Protein 7XI5 (pdb70)

Structure (mmCIF, N/CA/C/O backbone):
data_7XI5
#
_entry.id   7XI5
#
_cell.length_a   109.920
_cell.length_b   109.920
_cell.length_c   60.740
_cell.angle_alpha   90.000
_cell.angle_beta   90.000
_cell.angle_gamma   90.000
#
_symmetry.space_group_name_H-M   'P 41 21 2'
#
loop_
_entity.id
_entity.type
_entity.pdbx_description
1 polymer 'Transcriptional regulator'
2 water water
#
loop_
_atom_site.group_PDB
_atom_site.id
_atom_site.type_symbol
_atom_site.label_atom_id
_atom_site.label_alt_id
_atom_site.label_comp_id
_atom_site.label_asym_id
_atom_site.label_entity_id
_atom_site.label_seq_id
_atom_site.pdbx_PDB_ins_code
_atom_site.Cartn_x
_atom_site.Cartn_y
_atom_site.Cartn_z
_atom_site.occupancy
_atom_site.B_iso_or_equiv
_atom_site.auth_seq_id
_atom_site.auth_comp_id
_atom_site.auth_asym_id
_atom_site.auth_atom_id
_atom_site.pdbx_PDB_model_num
ATOM 1 N N . SER A 1 3 ? 24.43813 45.29073 14.22971 1.000 58.66204 3 SER A N 1
ATOM 2 C CA . SER A 1 3 ? 23.37084 45.05597 15.20420 1.000 53.65282 3 SER A CA 1
ATOM 3 C C . SER A 1 3 ? 22.01115 45.48818 14.62337 1.000 52.25252 3 SER A C 1
A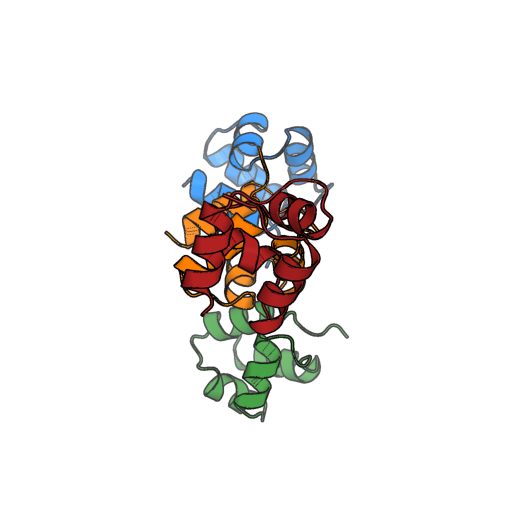TOM 4 O O . SER A 1 3 ? 21.88980 46.58142 14.05670 1.000 54.72033 3 SER A O 1
ATOM 7 N N . ALA A 1 4 ? 20.98167 44.65696 14.79589 1.000 52.49349 4 ALA A N 1
ATOM 8 C CA . ALA A 1 4 ? 19.69370 44.88689 14.14553 1.000 52.96339 4 ALA A CA 1
ATOM 9 C C . ALA A 1 4 ? 18.81649 45.80065 14.99473 1.000 47.83584 4 ALA A C 1
ATOM 10 O O . ALA A 1 4 ? 18.72197 45.62336 16.21406 1.000 44.28909 4 ALA A O 1
ATOM 12 N N . THR A 1 5 ? 18.19632 46.81008 14.34367 1.000 46.37977 5 THR A N 1
ATOM 13 C CA . THR A 1 5 ? 17.21266 47.56032 15.10644 1.000 42.15188 5 THR A CA 1
ATOM 14 C C . THR A 1 5 ? 15.91172 46.75928 15.16481 1.000 42.10125 5 THR A C 1
ATOM 15 O O . THR A 1 5 ? 15.56689 46.06788 14.20082 1.000 40.01497 5 THR A O 1
ATOM 19 N N . PRO A 1 6 ? 15.17725 46.82315 16.26751 1.000 34.61722 6 PRO A N 1
ATOM 20 C CA . PRO A 1 6 ? 13.91830 46.07603 16.35146 1.000 31.04474 6 PRO A CA 1
ATOM 21 C C . PRO A 1 6 ? 12.87360 46.63977 15.39989 1.000 30.73391 6 PRO A C 1
ATOM 22 O O . PRO A 1 6 ? 12.90247 47.81359 15.02994 1.000 32.88896 6 PRO A O 1
ATOM 26 N N . ASP A 1 7 ? 11.94423 45.78107 14.97925 1.000 32.32986 7 ASP A N 1
ATOM 27 C CA . ASP A 1 7 ? 10.83480 46.27933 14.18113 1.000 31.09188 7 ASP A CA 1
ATOM 28 C C . ASP A 1 7 ? 9.87613 47.06018 15.07460 1.000 26.92208 7 ASP A C 1
ATOM 29 O O . ASP A 1 7 ? 9.69658 46.71231 16.23403 1.000 29.43228 7 ASP A O 1
ATOM 34 N N . PRO A 1 8 ? 9.20890 48.09245 14.54917 1.000 27.01906 8 PRO A N 1
ATOM 35 C CA . PRO A 1 8 ? 8.20735 48.79317 15.38545 1.000 26.62477 8 PRO A CA 1
ATOM 36 C C . PRO A 1 8 ? 7.18228 47.87590 16.02677 1.000 28.94741 8 PRO A C 1
ATOM 37 O O . PRO A 1 8 ? 6.80315 48.08225 17.18513 1.000 28.02261 8 PRO A O 1
ATOM 41 N N . ALA A 1 9 ? 6.70750 46.85416 15.29097 1.000 30.30104 9 ALA A N 1
ATOM 42 C CA . ALA A 1 9 ? 5.73557 45.93514 15.87671 1.000 26.67662 9 ALA A CA 1
ATOM 43 C C . ALA A 1 9 ? 6.34393 45.11581 17.01168 1.000 26.32462 9 ALA A C 1
ATOM 44 O O . ALA A 1 9 ? 5.64801 44.78715 17.97368 1.000 29.59143 9 ALA A O 1
ATOM 46 N N . GLU A 1 10 ? 7.62940 44.75322 16.90512 1.000 27.97651 10 GLU A N 1
ATOM 47 C CA . GLU A 1 10 ? 8.30455 44.06962 18.01091 1.000 28.20239 10 GLU A CA 1
ATOM 48 C C . GLU A 1 10 ? 8.38646 44.96084 19.24264 1.000 28.45421 10 GLU A C 1
ATOM 49 O O . GLU A 1 10 ? 8.19030 44.49255 20.37232 1.000 27.91876 10 GLU A O 1
ATOM 55 N N . ILE A 1 11 ? 8.69653 46.24935 19.03910 1.000 29.29545 11 ILE A N 1
ATOM 56 C CA . ILE A 1 11 ? 8.77763 47.17702 20.16786 1.000 28.18451 11 ILE A CA 1
ATOM 57 C C . ILE A 1 11 ? 7.44197 47.25210 20.88013 1.000 27.73456 11 ILE A C 1
ATOM 58 O O . ILE A 1 11 ? 7.36237 47.11621 22.10953 1.000 29.70361 11 ILE A O 1
ATOM 63 N N . LEU A 1 12 ? 6.37050 47.47650 20.11176 1.000 26.36991 12 LEU A N 1
ATOM 64 C CA . LEU A 1 12 ? 5.04632 47.54915 20.70792 1.000 29.37085 12 LEU A CA 1
ATOM 65 C C . LEU A 1 12 ? 4.68632 46.24585 21.41349 1.000 29.71473 12 LEU A C 1
ATOM 66 O O . LEU A 1 12 ? 4.15416 46.27251 22.52489 1.000 28.34266 12 LEU A O 1
ATOM 71 N N . THR A 1 13 ? 4.97380 45.09327 20.78670 1.000 30.04417 13 THR A N 1
ATOM 72 C CA . THR A 1 13 ? 4.63358 43.81028 21.41002 1.000 29.79136 13 THR A CA 1
ATOM 73 C C . THR A 1 13 ? 5.36504 43.62251 22.74335 1.000 31.08997 13 THR A C 1
ATOM 74 O O . THR A 1 13 ? 4.77153 43.17693 23.73634 1.000 31.28325 13 THR A O 1
ATOM 78 N N . ALA A 1 14 ? 6.65266 43.96968 22.78763 1.000 30.14489 14 ALA A N 1
ATOM 79 C CA . ALA A 1 14 ? 7.42870 43.82568 24.01403 1.000 29.58094 14 ALA A CA 1
ATOM 80 C C . ALA A 1 14 ? 6.92508 44.76050 25.10986 1.000 30.33430 14 ALA A C 1
ATOM 81 O O . ALA A 1 14 ? 6.90236 44.38722 26.28994 1.000 31.42629 14 ALA A O 1
ATOM 83 N N . ARG A 1 15 ? 6.55339 45.99498 24.74547 1.000 28.81395 15 ARG A N 1
ATOM 84 C CA . ARG A 1 15 ? 5.99455 46.90919 25.74303 1.000 29.24453 15 ARG A CA 1
ATOM 85 C C . ARG A 1 15 ? 4.66552 46.39065 26.28729 1.000 31.64550 15 ARG A C 1
ATOM 86 O O . ARG A 1 15 ? 4.42833 46.41120 27.50208 1.000 33.00602 15 ARG A O 1
ATOM 94 N N . LYS A 1 16 ? 3.78367 45.92947 25.39604 1.000 34.19852 16 LYS A N 1
ATOM 95 C CA . LYS A 1 16 ? 2.47972 45.41649 25.81364 1.000 37.60306 16 LYS A CA 1
ATOM 96 C C . LYS A 1 16 ? 2.62856 44.16420 26.67267 1.000 36.94919 16 LYS A C 1
ATOM 97 O O . LYS A 1 16 ? 1.84154 43.94760 27.60229 1.000 39.40357 16 LYS A O 1
ATOM 103 N N . ALA A 1 17 ? 3.64223 43.34112 26.38869 1.000 38.76992 17 ALA A N 1
ATOM 104 C CA . ALA A 1 17 ? 3.84760 42.10436 27.13740 1.000 36.75568 17 ALA A CA 1
ATOM 105 C C . ALA A 1 17 ? 4.06952 42.34436 28.62618 1.000 44.18744 17 ALA A C 1
ATOM 106 O O . ALA A 1 17 ? 3.67978 41.50407 29.44660 1.000 42.68544 17 ALA A O 1
ATOM 108 N N . VAL A 1 18 ? 4.71663 43.45268 29.00714 1.000 37.54406 18 VAL A N 1
ATOM 109 C CA . VAL A 1 18 ? 4.94945 43.74652 30.41804 1.000 37.32578 18 VAL A CA 1
ATOM 110 C C . VAL A 1 18 ? 3.97534 44.79987 30.95324 1.000 37.84634 18 VAL A C 1
ATOM 111 O O . VAL A 1 18 ? 4.14739 45.27411 32.07662 1.000 43.70889 18 VAL A O 1
ATOM 115 N N . GLY A 1 19 ? 2.97330 45.17926 30.17096 1.000 36.06480 19 GLY A N 1
ATOM 116 C CA . GLY A 1 19 ? 1.94426 46.11170 30.61726 1.000 39.60021 19 GLY A CA 1
ATOM 117 C C . GLY A 1 19 ? 2.42728 47.51002 30.94239 1.000 40.32776 19 GLY A C 1
ATOM 118 O O . GLY A 1 19 ? 1.90597 48.14717 31.86510 1.000 39.86512 19 GLY A O 1
ATOM 119 N N . LEU A 1 20 ? 3.37413 48.02923 30.17045 1.000 35.83374 20 LEU A N 1
ATOM 120 C CA . LEU A 1 20 ? 3.94203 49.34405 30.43455 1.000 37.19358 20 LEU A CA 1
ATOM 121 C C . LEU A 1 20 ? 3.32203 50.38514 29.50911 1.000 34.04638 20 LEU A C 1
ATOM 122 O O . LEU A 1 20 ? 3.05070 50.11477 28.33557 1.000 32.92975 20 LEU A O 1
ATOM 127 N N . SER A 1 21 ? 3.12436 51.59059 30.03902 1.000 31.99857 21 SER A N 1
ATOM 128 C CA . SER A 1 21 ? 2.75034 52.69592 29.17751 1.000 33.26283 21 SER A CA 1
ATOM 129 C C . SER A 1 21 ? 3.95177 53.10764 28.33719 1.000 30.34723 21 SER A C 1
ATOM 130 O O . SER A 1 21 ? 5.09412 52.71917 28.61132 1.000 29.05577 21 SER A O 1
ATOM 133 N N . GLN A 1 22 ? 3.67164 53.88915 27.29494 1.000 29.32996 22 GLN A N 1
ATOM 134 C CA . GLN A 1 22 ? 4.74903 54.44114 26.47980 1.000 29.28322 22 GLN A CA 1
ATOM 135 C C . GLN A 1 22 ? 5.67022 55.32204 27.32581 1.000 31.17683 22 GLN A C 1
ATOM 136 O O . GLN A 1 22 ? 6.89977 55.30319 27.15568 1.000 27.19887 22 GLN A O 1
ATOM 142 N N . THR A 1 23 ? 5.09512 56.08934 28.26584 1.000 31.11533 23 THR A N 1
ATOM 143 C CA . THR A 1 23 ? 5.91675 56.93988 29.12728 1.000 28.35456 23 THR A CA 1
ATOM 144 C C . THR A 1 23 ? 6.81990 56.11624 30.03274 1.000 27.86061 23 THR A C 1
ATOM 145 O O . THR A 1 23 ? 8.00862 56.44191 30.19533 1.000 29.52071 23 THR A O 1
ATOM 149 N N . ALA A 1 24 ? 6.28655 55.03812 30.62122 1.000 26.60982 24 ALA A N 1
ATOM 150 C CA . ALA A 1 24 ? 7.09535 54.18502 31.48543 1.000 29.24647 24 ALA A CA 1
ATOM 151 C C . ALA A 1 24 ? 8.22816 53.51852 30.70229 1.000 28.25358 24 ALA A C 1
ATOM 152 O O . ALA A 1 24 ? 9.36298 53.42902 31.19338 1.000 30.95147 24 ALA A O 1
ATOM 154 N N . ALA A 1 25 ? 7.94103 53.06209 29.47577 1.000 29.12656 25 ALA A N 1
ATOM 155 C CA . ALA A 1 25 ? 8.98213 52.44152 28.65271 1.000 29.15229 25 ALA A CA 1
ATOM 156 C C . ALA A 1 25 ? 10.07875 53.44754 28.30148 1.000 28.84379 25 ALA A C 1
ATOM 157 O O . ALA A 1 25 ? 11.28921 53.15635 28.40840 1.000 27.99805 25 ALA A O 1
ATOM 159 N N . ALA A 1 26 ? 9.65949 54.65325 27.89365 1.000 25.33547 26 ALA A N 1
ATOM 160 C CA . ALA A 1 26 ? 10.61504 55.70617 27.56406 1.000 28.56568 26 ALA A CA 1
ATOM 161 C C . ALA A 1 26 ? 11.49830 56.01962 28.76039 1.000 29.40216 26 ALA A C 1
ATOM 162 O O . ALA A 1 26 ? 12.72516 56.12400 28.63170 1.000 26.94717 26 ALA A O 1
ATOM 164 N N . ALA A 1 27 ? 10.90147 56.11970 29.95353 1.000 27.59191 27 ALA A N 1
ATOM 165 C CA . ALA A 1 27 ? 11.70668 56.41250 31.13379 1.000 28.09961 27 ALA A CA 1
ATOM 166 C C . ALA A 1 27 ? 12.71607 55.30721 31.39996 1.000 30.00097 27 ALA A C 1
ATOM 167 O O . ALA A 1 27 ? 13.84344 55.57675 31.83845 1.000 27.94160 27 ALA A O 1
ATOM 169 N N . LEU A 1 28 ? 12.31443 54.05239 31.18177 1.000 26.95041 28 LEU A N 1
ATOM 170 C CA . LEU A 1 28 ? 13.23841 52.94261 31.40206 1.000 29.87775 28 LEU A CA 1
ATOM 171 C C . LEU A 1 28 ? 14.47738 53.04847 30.52090 1.000 30.60007 28 LEU A C 1
ATOM 172 O O . LEU A 1 28 ? 15.54376 52.53311 30.89825 1.000 31.17125 28 LEU A O 1
ATOM 177 N N . VAL A 1 29 ? 14.34967 53.62962 29.32052 1.000 28.80443 29 VAL A N 1
ATOM 178 C CA . VAL A 1 29 ? 15.55169 53.75502 28.48732 1.000 27.78371 29 VAL A CA 1
ATOM 179 C C . VAL A 1 29 ? 16.02667 55.20665 28.37997 1.000 31.12624 29 VAL A C 1
ATOM 180 O O . VAL A 1 29 ? 16.64777 55.59979 27.38818 1.000 27.87922 29 VAL A O 1
ATOM 184 N N . HIS A 1 30 ? 15.73257 56.02413 29.40079 1.000 27.15127 30 HIS A N 1
ATOM 185 C CA . HIS A 1 30 ? 16.26551 57.38996 29.48044 1.000 28.41768 30 HIS A CA 1
ATOM 186 C C . HIS A 1 30 ? 15.93210 58.20806 28.23397 1.000 29.45777 30 HIS A C 1
ATOM 187 O O . HIS A 1 30 ? 16.74514 59.00769 27.75589 1.000 31.03299 30 HIS A O 1
ATOM 194 N N . SER A 1 31 ? 14.71138 58.04369 27.71110 1.000 27.76423 31 SER A N 1
ATOM 195 C CA . SER A 1 31 ? 14.27633 58.72685 26.50390 1.000 25.17326 31 SER A CA 1
ATOM 196 C C . SER A 1 31 ? 12.96074 59.44882 26.77831 1.000 27.33548 31 SER A C 1
ATOM 197 O O . SER A 1 31 ? 12.32766 59.25346 27.81701 1.000 28.74109 31 SER A O 1
ATOM 200 N N . SER A 1 32 ? 12.56790 60.29947 25.84057 1.000 26.42306 32 SER A N 1
ATOM 201 C CA . SER A 1 32 ? 11.32026 61.05199 25.90559 1.000 29.53238 32 SER A CA 1
ATOM 202 C C . SER A 1 32 ? 10.13682 60.22067 25.40443 1.000 30.01360 32 SER A C 1
ATOM 203 O O . SER A 1 32 ? 10.28752 59.28112 24.61649 1.000 27.23646 32 SER A O 1
ATOM 206 N N . LEU A 1 33 ? 8.92986 60.61573 25.83133 1.000 29.17955 33 LEU A N 1
ATOM 207 C CA . LEU A 1 33 ? 7.72327 59.96969 25.31440 1.000 29.18420 33 LEU A CA 1
ATOM 208 C C . LEU A 1 33 ? 7.62349 60.11267 23.79918 1.000 29.09941 33 LEU A C 1
ATOM 209 O O . LEU A 1 33 ? 7.28151 59.14813 23.09718 1.000 29.08391 33 LEU A O 1
ATOM 214 N N . ARG A 1 34 ? 7.91477 61.30641 23.26558 1.000 27.86117 34 ARG A N 1
ATOM 215 C CA . ARG A 1 34 ? 7.83846 61.48213 21.82075 1.000 28.81693 34 ARG A CA 1
ATOM 216 C C . ARG A 1 34 ? 8.80501 60.54463 21.10021 1.000 30.05122 34 ARG A C 1
ATOM 217 O O . ARG A 1 34 ? 8.47737 60.00443 20.04096 1.000 28.44554 34 ARG A O 1
ATOM 219 N N . THR A 1 35 ? 9.99910 60.33501 21.65238 1.000 27.97858 35 THR A N 1
ATOM 220 C CA . THR A 1 35 ? 10.92226 59.39351 21.01808 1.000 29.32849 35 THR A CA 1
ATOM 221 C C . THR A 1 35 ? 10.35340 57.97450 20.99784 1.000 28.33480 35 THR A C 1
ATOM 222 O O . THR A 1 35 ? 10.42102 57.29098 19.96522 1.000 27.63852 35 THR A O 1
ATOM 226 N N . TRP A 1 36 ? 9.80028 57.50236 22.12290 1.000 26.20017 36 TRP A N 1
ATOM 227 C CA . TRP A 1 36 ? 9.21649 56.15560 22.10083 1.000 26.11174 36 TRP A CA 1
ATOM 228 C C . TRP A 1 36 ? 8.08320 56.07475 21.08234 1.000 29.64111 36 TRP A C 1
ATOM 229 O O . TRP A 1 36 ? 7.95916 55.07569 20.35229 1.00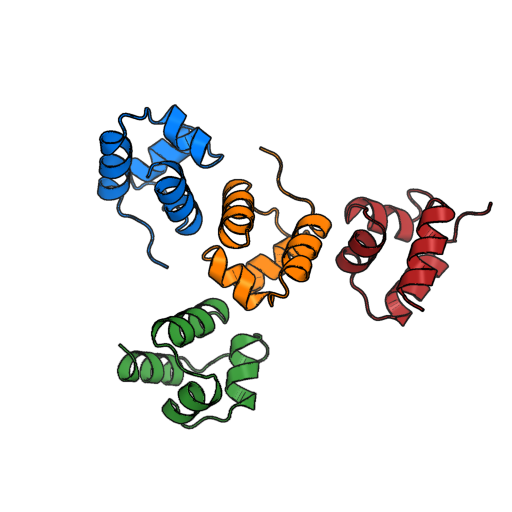0 29.68451 36 TRP A O 1
ATOM 240 N N . GLN A 1 37 ? 7.25113 57.12503 20.99690 1.000 28.73543 37 GLN A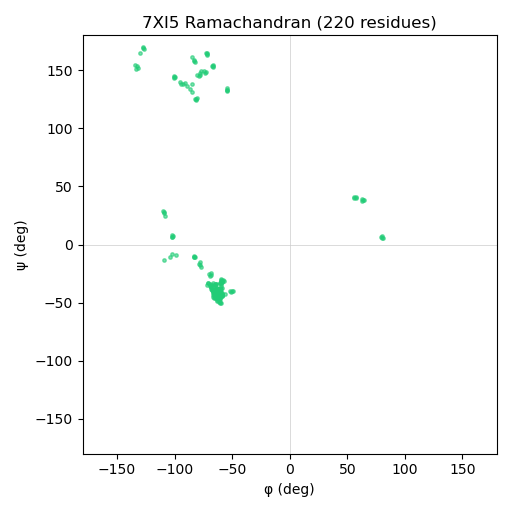 N 1
ATOM 241 C CA . GLN A 1 37 ? 6.18118 57.12467 20.00655 1.000 27.11346 37 GLN A CA 1
ATOM 242 C C . GLN A 1 37 ? 6.73117 57.08151 18.57954 1.000 31.31343 37 GLN A C 1
ATOM 243 O O . GLN A 1 37 ? 6.17721 56.39056 17.70737 1.000 30.99807 37 GLN A O 1
ATOM 249 N N . GLN A 1 38 ? 7.82716 57.80463 18.31305 1.000 27.89476 38 GLN A N 1
ATOM 250 C CA . GLN A 1 38 ? 8.42960 57.75060 16.98419 1.000 27.69883 38 GLN A CA 1
ATOM 251 C C . GLN A 1 38 ? 8.94984 56.35240 16.66740 1.000 30.60002 38 GLN A C 1
ATOM 252 O O . GLN A 1 38 ? 8.86045 55.89629 15.52022 1.000 30.48045 38 GLN A O 1
ATOM 258 N N . TRP A 1 39 ? 9.51404 55.67446 17.66829 1.000 26.80011 39 TRP A N 1
ATOM 259 C CA . TRP A 1 39 ? 9.98889 54.30477 17.46739 1.000 27.95140 39 TRP A CA 1
ATOM 260 C C . TRP A 1 39 ? 8.83165 53.37758 17.10483 1.000 29.79245 39 TRP A C 1
ATOM 261 O O . TRP A 1 39 ? 8.94735 52.55283 16.18721 1.000 28.76233 39 TRP A O 1
ATOM 272 N N . GLU A 1 40 ? 7.72083 53.47422 17.84083 1.000 28.97763 40 GLU A N 1
ATOM 273 C CA . GLU A 1 40 ? 6.58131 52.59751 17.53738 1.000 30.08054 40 GLU A CA 1
ATOM 274 C C . GLU A 1 40 ? 5.92162 52.95837 16.21249 1.000 34.13563 40 GLU A C 1
ATOM 275 O O . GLU A 1 40 ? 5.33729 52.08497 15.55040 1.000 32.76773 40 GLU A O 1
ATOM 281 N N . ALA A 1 41 ? 6.02263 54.21376 15.78559 1.000 30.20941 41 ALA A N 1
ATOM 282 C CA . ALA A 1 41 ? 5.48443 54.59035 14.48627 1.000 32.81689 41 ALA A CA 1
ATOM 283 C C . ALA A 1 41 ? 6.42549 54.25885 13.33667 1.000 32.84572 41 ALA A C 1
ATOM 284 O O . ALA A 1 41 ? 6.01729 54.33414 12.17159 1.000 34.33283 41 ALA A O 1
ATOM 286 N N . GLY A 1 42 ? 7.67334 53.89277 13.61677 1.000 30.01744 42 GLY A N 1
ATOM 287 C CA . GLY A 1 42 ? 8.61852 53.70076 12.54199 1.000 28.98926 42 GLY A CA 1
ATOM 288 C C . GLY A 1 42 ? 9.22946 54.97217 12.00351 1.000 34.09553 42 GLY A C 1
ATOM 289 O O . GLY A 1 42 ? 9.87894 54.92381 10.95800 1.000 37.91116 42 GLY A O 1
ATOM 290 N N . ASP A 1 43 ? 8.97595 56.11919 12.65008 1.000 35.23655 43 ASP A N 1
ATOM 291 C CA . ASP A 1 43 ? 9.53017 57.40212 12.21614 1.000 38.34941 43 ASP A CA 1
ATOM 292 C C . ASP A 1 43 ? 11.03039 57.49516 12.47053 1.000 39.10673 43 ASP A C 1
ATOM 293 O O . ASP A 1 43 ? 11.73868 58.18905 11.73464 1.000 39.39336 43 ASP A O 1
ATOM 298 N N . ARG A 1 44 ? 11.51255 56.86836 13.54397 1.000 36.00532 44 ARG A N 1
ATOM 299 C CA . ARG A 1 44 ? 12.92602 56.78525 13.87806 1.000 36.01501 44 ARG A CA 1
ATOM 300 C C . ARG A 1 44 ? 13.22951 55.33867 14.22066 1.000 33.34001 44 ARG A C 1
ATOM 301 O O . ARG A 1 44 ? 12.34844 54.60930 14.68187 1.000 31.89350 44 ARG A O 1
ATOM 309 N N . ARG A 1 45 ? 14.48631 54.93521 14.03327 1.000 33.18141 45 ARG A N 1
ATOM 310 C CA . ARG A 1 45 ? 14.91608 53.58918 14.39208 1.000 32.38854 45 ARG A CA 1
ATOM 311 C C . ARG A 1 45 ? 15.43497 53.58619 15.82727 1.000 30.33952 45 ARG A C 1
ATOM 312 O O . ARG A 1 45 ? 16.12712 54.51789 16.24737 1.000 33.16220 45 ARG A O 1
ATOM 320 N N . MET A 1 46 ? 15.08893 52.54678 16.58468 1.000 27.62552 46 MET A N 1
ATOM 321 C CA . MET A 1 46 ? 15.53013 52.43518 17.97113 1.000 28.09763 46 MET A CA 1
ATOM 322 C C . MET A 1 46 ? 16.95404 51.89145 18.01206 1.000 31.11920 46 MET A C 1
ATOM 323 O O . MET A 1 46 ? 17.20932 50.80160 17.49522 1.000 28.91913 46 MET A O 1
ATOM 328 N N . HIS A 1 47 ? 17.86417 52.60991 18.68086 1.000 28.74389 47 HIS A N 1
ATOM 329 C CA . HIS A 1 47 ? 19.24907 52.14814 18.80128 1.000 27.67455 47 HIS A CA 1
ATOM 330 C C . HIS A 1 47 ? 19.28089 50.73581 19.38443 1.000 26.26828 47 HIS A C 1
ATOM 331 O O . HIS A 1 47 ? 18.61287 50.46318 20.39369 1.000 25.44046 47 HIS A O 1
ATOM 338 N N . PRO A 1 48 ? 20.04928 49.80955 18.79612 1.000 25.74093 48 PRO A N 1
ATOM 339 C CA . PRO A 1 48 ? 20.05672 48.42441 19.29564 1.000 26.23499 48 PRO A CA 1
ATOM 340 C C . PRO A 1 48 ? 20.46736 48.30588 20.74821 1.000 25.20953 48 PRO A C 1
ATOM 341 O O . PRO A 1 48 ? 20.04648 47.37046 21.44067 1.000 27.36918 48 PRO A O 1
ATOM 345 N N . GLY A 1 49 ? 21.33293 49.20153 21.22462 1.000 27.80756 49 GLY A N 1
ATOM 346 C CA . GLY A 1 49 ? 21.70569 49.17787 22.63154 1.000 27.31815 49 GLY A CA 1
ATOM 347 C C . GLY A 1 49 ? 20.55591 49.57078 23.54257 1.000 25.24293 49 GLY A C 1
ATOM 348 O O . GLY A 1 49 ? 20.39377 49.01493 24.63704 1.000 28.53295 49 GLY A O 1
ATOM 349 N N . LEU A 1 50 ? 19.75440 50.55489 23.11601 1.000 24.95836 50 LEU A N 1
ATOM 350 C CA . LEU A 1 50 ? 18.58275 50.91387 23.91676 1.000 24.26522 50 LEU A CA 1
ATOM 351 C C . LEU A 1 50 ? 17.53935 49.79476 23.88439 1.000 23.54088 50 LEU A C 1
ATOM 352 O O . LEU A 1 50 ? 16.86773 49.52895 24.88662 1.000 25.01154 50 LEU A O 1
ATOM 357 N N . TRP A 1 51 ? 17.40645 49.10377 22.74386 1.000 25.06002 51 TRP A N 1
ATOM 358 C CA . TRP A 1 51 ? 16.54200 47.92250 22.68858 1.000 26.70673 51 TRP A CA 1
ATOM 359 C C . TRP A 1 51 ? 17.01094 46.84110 23.66354 1.000 27.07201 51 TRP A C 1
ATOM 360 O O . TRP A 1 51 ? 16.20767 46.28458 24.43258 1.000 28.59184 51 TRP A O 1
ATOM 371 N N . GLU A 1 52 ? 18.32023 46.55012 23.67392 1.000 28.66793 52 GLU A N 1
ATOM 372 C CA . GLU A 1 52 ? 18.83842 45.57531 24.62954 1.000 28.61557 52 GLU A CA 1
ATOM 373 C C . GLU A 1 52 ? 18.59590 46.01629 26.07368 1.000 29.18938 52 GLU A C 1
ATOM 374 O O . GLU A 1 52 ? 18.23481 45.19640 26.93111 1.000 30.25446 52 GLU A O 1
ATOM 3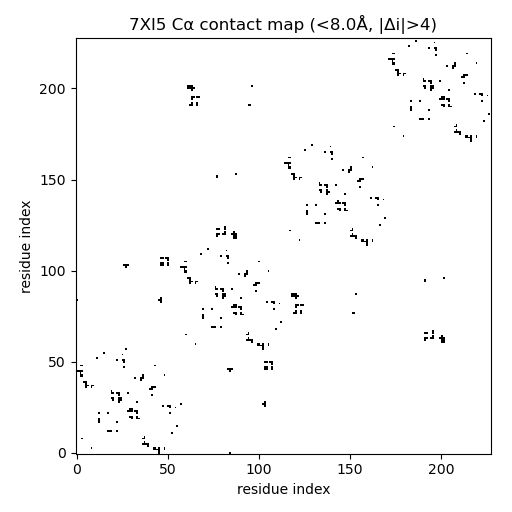80 N N . LEU A 1 53 ? 18.80235 47.30539 26.37019 1.000 29.48613 53 LEU A N 1
ATOM 381 C CA . LEU A 1 53 ? 18.54179 47.79346 27.72778 1.000 28.91829 53 LEU A CA 1
ATOM 382 C C . LEU A 1 53 ? 17.08768 47.56536 28.12535 1.000 29.51173 53 LEU A C 1
ATOM 383 O O . LEU A 1 53 ? 16.79525 47.10606 29.24399 1.000 30.38636 53 LEU A O 1
ATOM 388 N N . PHE A 1 54 ? 16.16428 47.86623 27.21069 1.000 29.63881 54 PHE A N 1
ATOM 389 C CA . PHE A 1 54 ? 14.75052 47.70257 27.51170 1.000 29.15709 54 PHE A CA 1
ATOM 390 C C . PHE A 1 54 ? 14.43821 46.24579 27.82900 1.000 31.44401 54 PHE A C 1
ATOM 391 O O . PHE A 1 54 ? 13.77126 45.93619 28.83058 1.000 33.55463 54 PHE A O 1
ATOM 399 N N . LEU A 1 55 ? 14.95795 45.33384 27.00448 1.000 32.63889 55 LEU A N 1
ATOM 400 C CA . LEU A 1 55 ? 14.70123 43.91120 27.23377 1.000 35.65179 55 LEU A CA 1
ATOM 401 C C . LEU A 1 55 ? 15.30947 43.44682 28.55275 1.000 37.82439 55 LEU A C 1
ATOM 402 O O . LEU A 1 55 ? 14.68974 42.67453 29.29446 1.000 38.78852 55 LEU A O 1
ATOM 407 N N . LEU A 1 56 ? 16.51274 43.92509 28.87438 1.000 34.15692 56 LEU A N 1
ATOM 408 C CA . LEU A 1 56 ? 17.15814 43.53902 30.12839 1.000 35.82060 56 LEU A CA 1
ATOM 409 C C . LEU A 1 56 ? 16.36170 44.02220 31.33636 1.000 39.22539 56 LEU A C 1
ATOM 410 O O . LEU A 1 56 ? 16.20882 43.29538 32.32980 1.000 39.93635 56 LEU A O 1
ATOM 415 N N . LYS A 1 57 ? 15.86101 45.25632 31.27892 1.000 37.34936 57 LYS A N 1
ATOM 416 C CA . LYS A 1 57 ? 15.13967 45.83356 32.40679 1.000 38.61257 57 LYS A CA 1
ATOM 417 C C . LYS A 1 57 ? 13.70731 45.33070 32.52857 1.000 42.86032 57 LYS A C 1
ATOM 418 O O . LYS A 1 57 ? 13.11399 45.47893 33.60277 1.000 46.47006 57 LYS A O 1
ATOM 424 N N . THR A 1 58 ? 13.13065 44.73916 31.47649 1.000 40.90199 58 THR A N 1
ATOM 425 C CA . THR A 1 58 ? 11.75689 44.26039 31.57603 1.000 43.74649 58 THR A CA 1
ATOM 426 C C . THR A 1 58 ? 11.64129 42.75302 31.76088 1.000 49.41002 58 THR A C 1
ATOM 427 O O . THR A 1 58 ? 10.52365 42.25547 31.92857 1.000 50.11754 58 THR A O 1
ATOM 431 N N . GLN A 1 59 ? 12.73132 42.00648 31.65639 1.000 49.99175 59 GLN A N 1
ATOM 432 C CA . GLN A 1 59 ? 12.63796 40.55869 31.85465 1.000 57.14581 59 GLN A CA 1
ATOM 433 C C . GLN A 1 59 ? 13.41734 40.10558 33.08756 1.000 53.47301 59 GLN A C 1
ATOM 434 O O . GLN A 1 59 ? 13.13826 40.55805 34.20333 1.000 58.61078 59 GLN A O 1
ATOM 440 N N . SER B 1 3 ? 18.20111 62.74771 32.33390 1.000 51.54040 3 SER B N 1
ATOM 441 C CA . SER B 1 3 ? 19.31899 61.93729 32.80177 1.000 51.68367 3 SER B CA 1
ATOM 442 C C . SER B 1 3 ? 20.63887 62.54878 32.32109 1.000 50.73588 3 SER B C 1
ATOM 443 O O . SER B 1 3 ? 20.73920 63.04141 31.18605 1.000 52.47743 3 SER B O 1
ATOM 446 N N . ALA B 1 4 ? 21.64184 62.54461 33.19369 1.000 48.34747 4 ALA B N 1
ATOM 447 C CA . ALA B 1 4 ? 22.91552 63.19450 32.90720 1.000 51.20408 4 ALA B CA 1
ATOM 448 C C . ALA B 1 4 ? 23.82280 62.24886 32.12288 1.000 44.23499 4 ALA B C 1
ATOM 449 O O . ALA B 1 4 ? 23.85807 61.03823 32.37632 1.000 40.63050 4 ALA B O 1
ATOM 451 N N . THR B 1 5 ? 24.49945 62.79503 31.12305 1.000 44.82886 5 THR B N 1
ATOM 452 C CA . THR B 1 5 ? 25.46847 61.96459 30.42708 1.000 42.28908 5 THR B CA 1
ATOM 453 C C . THR B 1 5 ? 26.74747 61.83858 31.26250 1.000 44.00436 5 THR B C 1
ATOM 454 O O . THR B 1 5 ? 27.11351 62.77649 31.98531 1.000 42.45401 5 THR B O 1
ATOM 458 N N . PRO B 1 6 ? 27.42264 60.68771 31.21586 1.000 37.50895 6 PRO B N 1
ATOM 459 C CA . PRO B 1 6 ? 28.64135 60.52126 32.02004 1.000 35.97622 6 PRO B CA 1
ATOM 460 C C . PRO B 1 6 ? 29.74469 61.44862 31.53139 1.000 35.90485 6 PRO B C 1
ATOM 461 O O . PRO B 1 6 ? 29.77760 61.85246 30.36540 1.000 33.97112 6 PRO B O 1
ATOM 465 N N . ASP B 1 7 ? 30.66152 61.80078 32.44327 1.000 32.85888 7 ASP B N 1
ATOM 466 C CA . ASP B 1 7 ? 31.80902 62.58353 32.01651 1.000 35.81385 7 ASP B CA 1
ATOM 467 C C . ASP B 1 7 ? 32.76198 61.70698 31.21064 1.000 28.91749 7 ASP B C 1
ATOM 468 O O . ASP B 1 7 ? 32.87763 60.51082 31.48254 1.000 30.54060 7 ASP B O 1
ATOM 473 N N . PRO B 1 8 ? 33.47332 62.28812 30.22621 1.000 31.52529 8 PRO B N 1
ATOM 474 C CA . PRO B 1 8 ? 34.48336 61.50349 29.50185 1.000 31.01436 8 PRO B CA 1
ATOM 475 C C . PRO B 1 8 ? 35.42268 60.75994 30.42655 1.000 32.26141 8 PRO B C 1
ATOM 476 O O . PRO B 1 8 ? 35.73407 59.58465 30.18610 1.000 31.90799 8 PRO B O 1
ATOM 480 N N . ALA B 1 9 ? 35.84139 61.40551 31.52897 1.000 31.31170 9 ALA B N 1
ATOM 481 C CA . ALA B 1 9 ? 36.74585 60.74411 32.46093 1.000 29.83342 9 ALA B CA 1
ATOM 482 C C . ALA B 1 9 ? 36.08310 59.56374 33.16301 1.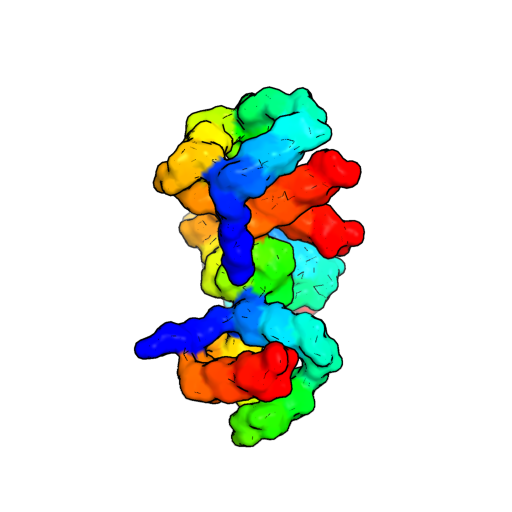000 31.65277 9 ALA B C 1
ATOM 483 O O . ALA B 1 9 ? 36.75832 58.57512 33.46464 1.000 34.68579 9 ALA B O 1
ATOM 485 N N . GLU B 1 10 ? 34.77188 59.63624 33.43750 1.000 31.15359 10 GLU B N 1
ATOM 486 C CA . GLU B 1 10 ? 34.07776 58.47790 34.00790 1.000 30.93667 10 GLU B CA 1
ATOM 487 C C . GLU B 1 10 ? 34.02576 57.31230 33.03028 1.000 31.36633 10 GLU B C 1
ATOM 488 O O . GLU B 1 10 ? 34.17767 56.14570 33.42438 1.000 31.15753 10 GLU B O 1
ATOM 494 N N . ILE B 1 11 ? 33.74480 57.61036 31.75894 1.000 31.00961 11 ILE B N 1
ATOM 495 C CA . ILE B 1 11 ? 33.67589 56.56603 30.74199 1.000 27.90134 11 ILE B CA 1
ATOM 496 C C . ILE B 1 11 ? 35.01104 55.84093 30.65529 1.000 28.93157 11 ILE B C 1
ATOM 497 O O . ILE B 1 11 ? 35.08299 54.60283 30.71629 1.000 31.60166 11 ILE B O 1
ATOM 502 N N . LEU B 1 12 ? 36.09641 56.61557 30.53016 1.000 31.17649 12 LEU B N 1
ATOM 503 C CA . LEU B 1 12 ? 37.42698 56.02149 30.48140 1.000 32.59579 12 LEU B CA 1
ATOM 504 C C . LEU B 1 12 ? 37.72687 55.21578 31.74173 1.000 34.14110 12 LEU B C 1
ATOM 505 O O . LEU B 1 12 ? 38.22921 54.08688 31.65366 1.000 32.42319 12 LEU B O 1
ATOM 510 N N . THR B 1 13 ? 37.39695 55.75767 32.92503 1.000 33.74709 13 THR B N 1
ATOM 511 C CA . THR B 1 13 ? 37.70561 55.03724 34.15662 1.000 35.95783 13 THR B CA 1
ATOM 512 C C . THR B 1 13 ? 36.97816 53.70288 34.21126 1.000 37.72364 13 THR B C 1
ATOM 513 O O . THR B 1 13 ? 37.57607 52.67881 34.57643 1.000 33.67721 13 THR B O 1
ATOM 517 N N . ALA B 1 14 ? 35.68790 53.68999 33.83360 1.000 35.81287 14 ALA B N 1
ATOM 518 C CA . ALA B 1 14 ? 34.90602 52.45342 33.87844 1.000 34.39324 14 ALA B CA 1
ATOM 519 C C . ALA B 1 14 ? 35.42380 51.43115 32.88164 1.000 34.53013 14 ALA B C 1
ATOM 520 O O . ALA B 1 14 ? 35.41081 50.22610 33.16408 1.000 35.49343 14 ALA B O 1
ATOM 522 N N . ARG B 1 15 ? 35.83504 51.88204 31.69135 1.000 33.20127 15 ARG B N 1
ATOM 523 C CA . ARG B 1 15 ? 36.40023 50.94800 30.72142 1.000 34.62520 15 ARG B CA 1
ATOM 524 C C . ARG B 1 15 ? 37.71428 50.34745 31.23032 1.000 37.06515 15 ARG B C 1
ATOM 525 O O . ARG B 1 15 ? 37.92432 49.13205 31.14061 1.000 36.74953 15 ARG B O 1
ATOM 533 N N . LYS B 1 16 ? 38.61469 51.18336 31.76910 1.000 37.62892 16 LYS B N 1
ATOM 534 C CA . LYS B 1 16 ? 39.88755 50.64849 32.26609 1.000 38.41824 16 LYS B CA 1
ATOM 535 C C . LYS B 1 16 ? 39.66878 49.71061 33.44964 1.000 39.13340 16 LYS B C 1
ATOM 536 O O . LYS B 1 16 ? 40.37798 48.71102 33.59397 1.000 42.49428 16 LYS B O 1
ATOM 542 N N . ALA B 1 17 ? 38.67367 50.00019 34.29209 1.000 36.66482 17 ALA B N 1
ATOM 543 C CA . ALA B 1 17 ? 38.40623 49.16817 35.46303 1.000 37.59067 17 ALA B CA 1
ATOM 544 C C . ALA B 1 17 ? 38.10986 47.72011 35.09507 1.000 43.76101 17 ALA B C 1
ATOM 545 O O . ALA B 1 17 ? 38.38275 46.81767 35.89290 1.000 45.20066 17 ALA B O 1
ATOM 547 N N . VAL B 1 18 ? 37.49785 47.46838 33.93546 1.000 40.81244 18 VAL B N 1
ATOM 548 C CA . VAL B 1 18 ? 37.20987 46.10078 33.51735 1.000 41.09439 18 VAL B CA 1
ATOM 549 C C . VAL B 1 18 ? 38.20019 45.59581 32.47051 1.000 41.45235 18 VAL B C 1
ATOM 550 O O . VAL B 1 18 ? 38.04313 44.48411 31.96493 1.000 46.47516 18 VAL B O 1
ATOM 554 N N . GLY B 1 19 ? 39.23541 46.37029 32.16763 1.000 39.76055 19 GLY B N 1
ATOM 555 C CA . GLY B 1 19 ? 40.27545 45.95273 31.23778 1.000 41.96149 19 GLY B CA 1
ATOM 556 C C . GLY B 1 19 ? 39.81553 45.73826 29.81198 1.000 44.40002 19 GLY B C 1
ATOM 557 O O . GLY B 1 19 ? 40.31755 44.84022 29.12713 1.000 46.77041 19 GLY B O 1
ATOM 558 N N . LEU B 1 20 ? 38.91038 46.57150 29.32599 1.000 40.25185 20 LEU B N 1
ATOM 559 C CA . LEU B 1 20 ? 38.36788 46.39491 27.98780 1.000 38.95995 20 LEU B CA 1
ATOM 560 C C . LEU B 1 20 ? 39.05981 47.35283 27.03329 1.000 35.70389 20 LEU B C 1
ATOM 561 O O . LEU B 1 20 ? 39.41764 48.47295 27.41217 1.000 38.19205 20 LEU B O 1
ATOM 566 N N . SER B 1 21 ? 39.27249 46.90121 25.79574 1.000 34.32117 21 SER B N 1
ATOM 567 C CA . SER B 1 21 ? 39.69043 47.82140 24.76071 1.000 32.53777 21 SER B CA 1
ATOM 568 C C . SER B 1 21 ? 38.51580 48.70450 24.36082 1.000 34.24065 21 SER B C 1
ATOM 569 O O . SER B 1 21 ? 37.35574 48.39280 24.64053 1.000 31.81686 21 SER B O 1
ATOM 572 N N . GLN B 1 22 ? 38.82720 49.79945 23.66314 1.000 32.89871 22 GLN B N 1
ATOM 573 C CA . GLN B 1 22 ? 37.77288 50.66972 23.14457 1.000 33.92363 22 GLN B CA 1
ATOM 574 C C . GLN B 1 22 ? 36.85933 49.91904 22.17872 1.000 34.71106 22 GLN B C 1
ATOM 575 O O . GLN B 1 22 ? 35.64585 50.16719 22.14509 1.000 31.39065 22 GLN B O 1
ATOM 581 N N . THR B 1 23 ? 37.42965 49.02005 21.36239 1.000 33.42099 23 THR B N 1
ATOM 582 C CA . THR B 1 23 ? 36.61590 48.25514 20.41528 1.000 32.87031 23 THR B CA 1
ATOM 583 C C . THR B 1 23 ? 35.68190 47.30154 21.15157 1.000 33.41014 23 THR B C 1
ATOM 584 O O . THR B 1 23 ? 34.50857 47.15848 20.77975 1.000 32.74807 23 THR B O 1
ATOM 588 N N . ALA B 1 24 ? 36.18233 46.63255 22.19874 1.000 31.29613 24 ALA B N 1
ATOM 589 C CA . ALA B 1 24 ? 35.32137 45.73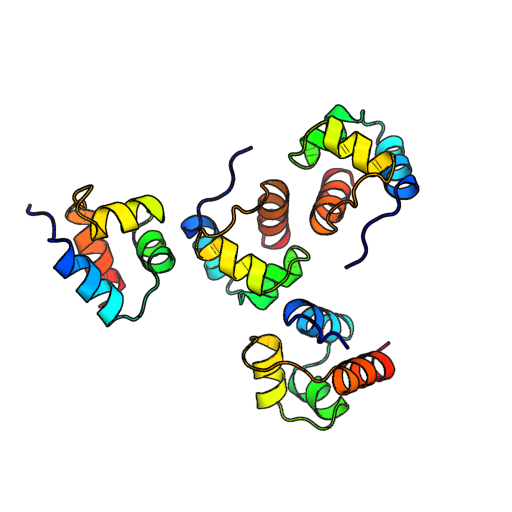964 22.97142 1.000 33.42949 24 ALA B CA 1
ATOM 590 C C . ALA B 1 24 ? 34.19971 46.51357 23.66817 1.000 31.85069 24 ALA B C 1
ATOM 591 O O . ALA B 1 24 ? 33.04961 46.05323 23.70685 1.000 32.46119 24 ALA B O 1
ATOM 593 N N . ALA B 1 25 ? 34.51441 47.69339 24.21525 1.000 33.17801 25 ALA B N 1
ATOM 594 C CA . ALA B 1 25 ? 33.48755 48.49386 24.88924 1.000 31.74484 25 ALA B CA 1
ATOM 595 C C . ALA B 1 25 ? 32.41538 48.93552 23.89767 1.000 28.11725 25 ALA B C 1
ATOM 596 O O . ALA B 1 25 ? 31.20258 48.78845 24.15193 1.000 30.57506 25 ALA B O 1
ATOM 598 N N . ALA B 1 26 ? 32.85716 49.43263 22.72735 1.000 28.61597 26 ALA B N 1
ATOM 599 C CA . ALA B 1 26 ? 31.91438 49.85819 21.69898 1.000 29.55311 26 ALA B CA 1
ATOM 600 C C . ALA B 1 26 ? 31.00739 48.70858 21.28089 1.000 32.77572 26 ALA B C 1
ATOM 601 O O . ALA B 1 26 ? 29.78156 48.87927 21.17099 1.000 30.24873 26 ALA B O 1
ATOM 603 N N . ALA B 1 27 ? 31.58644 47.51840 21.08922 1.000 28.94215 27 ALA B N 1
ATOM 604 C CA . ALA B 1 27 ? 30.79298 46.36117 20.69762 1.000 32.02611 27 ALA B CA 1
ATOM 605 C C . ALA B 1 27 ? 29.75993 46.03856 21.76295 1.000 32.23532 27 ALA B C 1
ATOM 606 O O . ALA B 1 27 ? 28.61653 45.68310 21.44404 1.000 29.70483 27 ALA B O 1
ATOM 608 N N . LEU B 1 28 ? 30.14241 46.19372 23.03791 1.000 30.19280 28 LEU B N 1
ATOM 609 C CA . LEU B 1 28 ? 29.22237 45.92486 24.13940 1.000 29.36658 28 LEU B CA 1
ATOM 610 C C . LEU B 1 28 ? 27.98849 46.82157 24.09665 1.000 28.36527 28 LEU B C 1
ATOM 611 O O . LEU B 1 28 ? 26.91108 46.40969 24.55302 1.000 32.03962 28 LEU B O 1
ATOM 616 N N . VAL B 1 29 ? 28.12199 48.05769 23.62510 1.000 28.85092 29 VAL B N 1
ATOM 617 C CA . VAL B 1 29 ? 26.91665 48.89933 23.57617 1.000 27.61337 29 VAL B CA 1
ATOM 618 C C . VAL B 1 29 ? 26.43997 49.13200 22.14191 1.000 29.24741 29 VAL B C 1
ATOM 619 O O . VAL B 1 29 ? 25.82153 50.16017 21.83937 1.000 27.90616 29 VAL B O 1
ATOM 623 N N . HIS B 1 30 ? 26.73980 48.18888 21.24695 1.000 29.62146 30 HIS B N 1
ATOM 624 C CA . HIS B 1 30 ? 26.24685 48.22603 19.86698 1.000 29.66041 30 HIS B CA 1
ATOM 625 C C . HIS B 1 30 ? 26.61505 49.52611 19.14791 1.000 29.67270 30 HIS B C 1
ATOM 626 O O . HIS B 1 30 ? 25.82100 50.08688 18.38722 1.000 29.59893 30 HIS B O 1
ATOM 633 N N . SER B 1 31 ? 27.84006 50.00925 19.35370 1.000 25.94818 31 SER B N 1
ATOM 634 C CA . SER B 1 31 ? 28.29259 51.26034 18.76083 1.000 25.45198 31 SER B CA 1
ATOM 635 C C . SER B 1 31 ? 29.60382 51.01538 18.02406 1.000 26.00062 31 SER B C 1
ATOM 636 O O . SER B 1 31 ? 30.19228 49.93563 18.10642 1.000 29.40735 31 SER B O 1
ATOM 639 N N . SER B 1 32 ? 30.01853 52.01986 17.26802 1.000 28.54835 32 SER B N 1
ATOM 640 C CA . SER B 1 32 ? 31.26199 51.95892 16.51803 1.000 32.06489 32 SER B CA 1
ATOM 641 C C . SER B 1 32 ? 32.45518 52.33131 17.40054 1.000 33.90632 32 SER B C 1
ATOM 642 O O . SER B 1 32 ? 32.32721 53.03218 18.41312 1.000 29.17727 32 SER B O 1
ATOM 645 N N . LEU B 1 33 ? 33.64179 51.88889 16.97493 1.000 31.83594 33 LEU B N 1
ATOM 646 C CA . LEU B 1 33 ? 34.86020 52.29311 17.67096 1.000 32.34018 33 LEU B CA 1
ATOM 647 C C . LEU B 1 33 ? 35.01395 53.81343 17.68118 1.000 32.38099 33 LEU B C 1
ATOM 648 O O . LEU B 1 33 ? 35.34391 54.40978 18.72085 1.000 31.49762 33 LEU B O 1
ATOM 653 N N . ARG B 1 34 ? 34.75991 54.46643 16.54475 1.000 31.71046 34 ARG B N 1
ATOM 654 C CA . ARG B 1 34 ? 34.91798 55.91577 16.47922 1.000 32.85571 34 ARG B CA 1
ATOM 655 C C . ARG B 1 34 ? 33.97307 56.62350 17.45160 1.000 32.62672 34 ARG B C 1
ATOM 656 O O . ARG B 1 34 ? 34.35012 57.61965 18.09350 1.000 28.90350 34 ARG B O 1
ATOM 664 N N . THR B 1 35 ? 32.74485 56.12866 17.58535 1.000 29.15649 35 THR B N 1
ATOM 665 C CA . THR B 1 35 ? 31.82558 56.74558 18.54100 1.000 28.66955 35 THR B CA 1
ATOM 666 C C . THR B 1 35 ? 32.36358 56.64138 19.96569 1.000 28.74193 35 THR B C 1
ATOM 667 O O . THR B 1 35 ? 32.32481 57.62268 20.71815 1.000 29.87495 35 THR B O 1
ATOM 671 N N . TRP B 1 36 ? 32.86531 55.46345 20.35525 1.000 26.43651 36 TRP B N 1
ATOM 672 C CA . TRP B 1 36 ? 33.43561 55.33537 21.70080 1.000 29.38262 36 TRP B CA 1
ATOM 673 C C . TRP B 1 36 ? 34.60545 56.29990 21.88327 1.000 35.02998 36 TRP B C 1
ATOM 674 O O . TRP B 1 36 ? 34.74909 56.93510 22.94704 1.000 31.91529 36 TRP B O 1
ATOM 685 N N . GLN B 1 37 ? 35.44549 56.44007 20.84548 1.000 31.66987 37 GLN B N 1
ATOM 686 C CA . GLN B 1 37 ? 36.56952 57.37532 20.92882 1.000 33.50379 37 GLN B CA 1
ATOM 687 C C . GLN B 1 37 ? 36.09146 58.81557 21.08903 1.000 33.55174 37 GLN B C 1
ATOM 688 O O . GLN B 1 37 ? 36.66358 59.58947 21.87591 1.000 32.01838 37 GLN B O 1
ATOM 694 N N . GLN B 1 38 ? 35.02461 59.18737 20.37759 1.000 30.35884 38 GLN B N 1
ATOM 695 C CA . GLN B 1 38 ? 34.44973 60.52496 20.51959 1.000 34.57656 38 GLN B CA 1
ATOM 696 C C . GLN B 1 38 ? 33.89274 60.75652 21.92312 1.000 33.16611 38 GLN B C 1
ATOM 697 O O . GLN B 1 38 ? 34.00888 61.85939 22.46963 1.000 33.21876 38 GLN B O 1
ATOM 703 N N . TRP B 1 39 ? 33.27406 59.73604 22.50943 1.000 30.54498 39 TRP B N 1
ATOM 704 C CA . TRP B 1 39 ? 32.76921 59.86871 23.87640 1.000 29.85197 39 TRP B CA 1
ATOM 705 C C . TRP B 1 39 ? 33.91435 60.12993 24.85724 1.000 34.42900 39 TRP B C 1
ATOM 706 O O . TRP B 1 39 ? 33.80531 60.99941 25.73971 1.000 30.72157 39 TRP B O 1
ATOM 717 N N . GLU B 1 40 ? 35.00186 59.34901 24.74576 1.000 33.37383 40 GLU B N 1
ATOM 718 C CA . GLU B 1 40 ? 36.12987 59.52606 25.67622 1.000 33.79219 40 GLU B CA 1
ATOM 719 C C . GLU B 1 40 ? 36.86735 60.83716 25.42397 1.000 34.48366 40 GLU B C 1
ATOM 720 O O . GLU B 1 40 ? 37.49956 61.37866 26.34147 1.000 34.98427 40 GLU B O 1
ATOM 726 N N . ALA B 1 41 ? 36.80184 61.37003 24.19967 1.000 32.24768 41 ALA B N 1
ATOM 727 C CA . ALA B 1 41 ? 37.38125 62.67993 23.90762 1.000 35.84533 41 ALA B CA 1
ATOM 728 C C . ALA B 1 41 ? 36.46886 63.84841 24.27882 1.000 37.67144 41 ALA B C 1
ATOM 729 O O . ALA B 1 41 ? 36.91281 65.00508 24.21928 1.000 35.33201 41 ALA B O 1
ATOM 731 N N . GLY B 1 42 ? 35.20291 63.59217 24.61544 1.000 34.69007 42 GLY B N 1
ATOM 732 C CA . GLY B 1 42 ? 34.27151 64.67039 24.87851 1.000 31.89978 42 GLY B CA 1
ATOM 733 C C . GLY B 1 42 ? 33.69060 65.32318 23.64904 1.000 37.25406 42 GLY B C 1
ATOM 734 O O . GLY B 1 42 ? 33.00419 66.34363 23.77150 1.000 37.84308 42 GLY B O 1
ATOM 735 N N . ASP B 1 43 ? 33.97036 64.78129 22.46137 1.000 34.05895 43 ASP B N 1
ATOM 736 C CA . ASP B 1 43 ? 33.44287 65.34276 21.22462 1.000 37.75265 43 ASP B CA 1
ATOM 737 C C . ASP B 1 43 ? 31.94156 65.10135 21.08959 1.000 40.14547 43 ASP B C 1
ATOM 738 O O . ASP B 1 43 ? 31.22533 65.92164 20.50227 1.000 42.13328 43 ASP B O 1
ATOM 743 N N . ARG B 1 44 ? 31.45961 63.97124 21.59418 1.000 37.43437 44 ARG B N 1
ATOM 744 C CA . ARG B 1 44 ? 30.04259 63.65214 21.60624 1.000 39.11149 44 ARG B CA 1
ATOM 745 C C . ARG B 1 44 ? 29.69184 63.18932 23.01223 1.000 36.40057 44 ARG B C 1
ATOM 746 O O . ARG B 1 44 ? 30.53788 62.64385 23.72641 1.000 33.01838 44 ARG B O 1
ATOM 754 N N . ARG B 1 45 ? 28.43803 63.39518 23.40396 1.000 37.16733 45 ARG B N 1
ATOM 755 C CA . ARG B 1 45 ? 27.97075 62.94209 24.70238 1.000 33.13377 45 ARG B CA 1
ATOM 756 C C . ARG B 1 45 ? 27.36162 61.54992 24.57094 1.000 32.78803 45 ARG B C 1
ATOM 757 O O . ARG B 1 45 ? 26.68448 61.24995 23.57931 1.000 32.70360 45 ARG B O 1
ATOM 759 N N . MET B 1 46 ? 27.66186 60.68020 25.53757 1.000 28.14762 46 MET B N 1
ATOM 760 C CA . MET B 1 46 ? 27.14271 59.31320 25.53298 1.000 28.69149 46 MET B CA 1
ATOM 761 C C . MET B 1 46 ? 25.72359 59.27796 26.09898 1.000 33.78465 46 MET B C 1
ATOM 762 O O . MET B 1 46 ? 25.48876 59.71851 27.22878 1.000 28.12146 46 MET B O 1
ATOM 767 N N . HIS B 1 47 ? 24.78794 58.71694 25.32157 1.000 27.03544 47 HIS B N 1
ATOM 768 C CA . HIS B 1 47 ? 23.39051 58.62014 25.74492 1.000 29.21551 47 HIS B CA 1
ATOM 769 C C . HIS B 1 47 ? 23.29760 57.92571 27.09046 1.000 24.47310 47 HIS B C 1
ATOM 770 O O . HIS B 1 47 ? 23.93767 56.88407 27.29239 1.000 26.29583 47 HIS B O 1
ATOM 777 N N . PRO B 1 48 ? 22.53230 58.46289 28.04806 1.000 27.64590 48 PRO B N 1
ATOM 778 C CA . PRO B 1 48 ? 22.48922 57.86252 29.39628 1.000 27.18179 48 PRO B CA 1
ATOM 779 C C . PRO B 1 48 ? 22.04675 56.41614 29.40832 1.000 26.55156 48 PRO B C 1
ATOM 780 O O . PRO B 1 48 ? 22.43476 55.65891 30.31149 1.000 28.37346 48 PRO B O 1
ATOM 784 N N . GLY B 1 49 ? 21.19613 56.01631 28.45447 1.000 27.52679 49 GLY B N 1
ATOM 785 C CA . GLY B 1 49 ? 20.80674 54.61811 28.36384 1.000 26.10160 49 GLY B CA 1
ATOM 786 C C . GLY B 1 49 ? 21.95119 53.70538 27.94623 1.000 24.44071 49 GLY B C 1
ATOM 787 O O . GLY B 1 49 ? 22.05569 52.57011 28.42062 1.000 26.99255 49 GLY B O 1
ATOM 788 N N . LEU B 1 50 ? 22.79285 54.16533 27.01515 1.000 26.26395 50 LEU B N 1
ATOM 789 C CA . LEU B 1 50 ? 23.95873 53.36532 26.63498 1.000 27.72148 50 LEU B CA 1
ATOM 790 C C . LEU B 1 50 ? 24.96880 53.29744 27.77656 1.000 28.30538 50 LEU B C 1
ATOM 791 O O . LEU B 1 50 ? 25.62225 52.26586 27.97691 1.000 27.86812 50 LEU B O 1
ATOM 796 N N . TRP B 1 51 ? 25.09924 54.38082 28.54881 1.000 26.74311 51 TRP B N 1
ATOM 797 C CA . TRP B 1 51 ? 25.92930 54.32987 29.75868 1.000 27.62431 51 TRP B CA 1
ATOM 798 C C . TRP B 1 51 ? 25.40018 53.30362 30.76054 1.000 27.81138 51 TRP B C 1
ATOM 799 O O . TRP B 1 51 ? 26.16190 52.47389 31.28318 1.000 29.61141 51 TRP B O 1
ATOM 810 N N . GLU B 1 52 ? 24.08431 53.31989 31.02536 1.000 28.31644 52 GLU B N 1
ATOM 811 C CA . GLU B 1 52 ? 23.53502 52.32391 31.93239 1.000 27.67475 52 GLU B CA 1
ATOM 812 C C . GLU B 1 52 ? 23.75307 50.91304 31.40481 1.000 31.46310 52 GLU B C 1
ATOM 813 O O . GLU B 1 52 ? 24.11018 50.01238 32.17110 1.000 29.99909 52 GLU B O 1
ATOM 819 N N . LEU B 1 53 ? 23.55284 50.70523 30.09331 1.000 28.51982 53 LEU B N 1
ATOM 820 C CA . LEU B 1 53 ? 23.79868 49.39201 29.50559 1.000 29.52682 53 LEU B CA 1
ATOM 821 C C . LEU B 1 53 ? 25.25019 48.94992 29.70515 1.000 31.86732 53 LEU B C 1
ATOM 822 O O . LEU B 1 53 ? 25.51405 47.78721 30.04443 1.000 32.88476 53 LEU B O 1
ATOM 827 N N . PHE B 1 54 ? 26.20643 49.85756 29.49504 1.000 28.41276 54 PHE B N 1
ATOM 828 C CA . PHE B 1 54 ? 27.60703 49.48192 29.66663 1.000 30.84137 54 PHE B CA 1
ATOM 829 C C . PHE B 1 54 ? 27.87449 49.05347 31.10805 1.000 33.48645 54 PHE B C 1
ATOM 830 O O . PHE B 1 54 ? 28.54741 48.03955 31.36102 1.000 32.95053 54 PHE B O 1
ATOM 838 N N . LEU B 1 55 ? 27.33980 49.81292 32.06737 1.000 33.31890 55 LEU B N 1
ATOM 839 C CA . LEU B 1 55 ? 27.56256 49.46288 33.46842 1.000 34.97678 55 LEU B CA 1
ATOM 840 C C . LEU B 1 55 ? 26.91840 48.12603 33.80769 1.000 38.35191 55 LEU B C 1
ATOM 841 O O . LEU B 1 55 ? 27.50413 47.31491 34.53005 1.000 41.67856 55 LEU B O 1
ATOM 846 N N . LEU B 1 56 ? 25.71197 47.87172 33.28899 1.000 34.51080 56 LEU B N 1
ATOM 847 C CA . LEU B 1 56 ? 25.04714 46.60254 33.57294 1.000 37.87680 56 LEU B CA 1
ATOM 848 C C . LEU B 1 56 ? 25.81007 45.42679 32.97754 1.000 39.70372 56 LEU B C 1
ATOM 849 O O . LEU B 1 56 ? 25.95820 44.38536 33.62796 1.000 42.75495 56 LEU B O 1
ATOM 854 N N . LYS B 1 57 ? 26.29887 45.56845 31.73959 1.000 38.00898 57 LYS B N 1
ATOM 855 C CA . LYS B 1 57 ? 26.97864 44.46459 31.06787 1.000 36.94961 57 LYS B CA 1
ATOM 856 C C . LYS B 1 57 ? 28.41268 44.26228 31.54342 1.000 43.47920 57 LYS B C 1
ATOM 857 O O . LYS B 1 57 ? 29.00196 43.22235 31.23728 1.000 48.33074 57 LYS B O 1
ATOM 863 N N . THR B 1 58 ? 29.00685 45.22290 32.25011 1.000 39.64317 58 THR B N 1
ATOM 864 C CA . THR B 1 58 ? 30.35812 45.00687 32.76507 1.000 44.30607 58 THR B CA 1
ATOM 865 C C . THR B 1 58 ? 30.37846 44.57871 34.22947 1.000 48.83064 58 THR B C 1
ATOM 866 O O . THR B 1 58 ? 31.45057 44.24036 34.74314 1.000 50.56819 58 THR B O 1
ATOM 870 N N . GLN B 1 59 ? 29.24329 44.62191 34.91740 1.000 47.52062 59 GLN B N 1
ATOM 871 C CA . GLN B 1 59 ? 29.17758 44.21538 36.32417 1.000 55.32844 59 GLN B CA 1
ATOM 872 C C . GLN B 1 59 ? 28.31976 42.96031 36.46858 1.000 55.89954 59 GLN B C 1
ATOM 873 O O . GLN B 1 59 ? 28.51205 41.99090 35.72330 1.000 59.22688 59 GLN B O 1
ATOM 879 N N . SER C 1 3 ? 31.96250 50.08064 -1.77777 1.000 59.42582 3 SER C N 1
ATOM 880 C CA . SER C 1 3 ? 31.57333 49.05536 -0.80723 1.000 56.74297 3 SER C CA 1
ATOM 881 C C . SER C 1 3 ? 32.06369 49.40420 0.60365 1.000 56.08046 3 SER C C 1
ATOM 882 O O . SER C 1 3 ? 33.20189 49.85201 0.78628 1.000 54.17170 3 SER C O 1
ATOM 885 N N . ALA C 1 4 ? 31.21317 49.17310 1.60504 1.000 58.88474 4 ALA C N 1
ATOM 886 C CA . ALA C 1 4 ? 31.50394 49.60783 2.96622 1.000 55.37080 4 ALA C CA 1
ATOM 887 C C . ALA C 1 4 ? 32.36466 48.58015 3.70106 1.000 48.92573 4 ALA C C 1
ATOM 888 O O . ALA C 1 4 ? 32.06631 47.37818 3.70316 1.000 48.48100 4 ALA C O 1
ATOM 890 N N . THR C 1 5 ? 33.43756 49.06601 4.32704 1.000 48.28784 5 THR C N 1
ATOM 891 C CA . THR C 1 5 ? 34.24836 48.21905 5.18116 1.000 41.15424 5 THR C CA 1
ATOM 892 C C . THR C 1 5 ? 33.58560 48.07424 6.55443 1.000 38.67692 5 THR C C 1
ATOM 893 O O . THR C 1 5 ? 32.91770 49.00072 7.02202 1.000 38.16600 5 THR C O 1
ATOM 897 N N . PRO C 1 6 ? 33.71105 46.91719 7.19266 1.000 34.76537 6 PRO C N 1
ATOM 898 C CA . PRO C 1 6 ? 33.08899 46.73337 8.50921 1.000 33.25582 6 PRO C CA 1
ATOM 899 C C . PRO C 1 6 ? 33.74969 47.61826 9.55469 1.000 33.99707 6 PRO C C 1
ATOM 900 O O . PRO C 1 6 ? 34.90923 48.01139 9.42633 1.000 32.08564 6 PRO C O 1
ATOM 904 N N . ASP C 1 7 ? 32.98726 47.94291 10.60034 1.000 31.20059 7 ASP C N 1
ATOM 905 C CA . ASP C 1 7 ? 33.57479 48.63418 11.73770 1.000 32.74303 7 ASP C CA 1
ATOM 906 C C . ASP C 1 7 ? 34.41842 47.65994 12.55154 1.000 29.48353 7 ASP C C 1
ATOM 907 O O . ASP C 1 7 ? 34.10562 46.47120 12.61784 1.000 30.65126 7 ASP C O 1
ATOM 912 N N . PRO C 1 8 ? 35.48569 48.14361 13.20990 1.000 30.34503 8 PRO C N 1
ATOM 913 C CA . PRO C 1 8 ? 36.23275 47.25705 14.11467 1.000 29.31851 8 PRO C CA 1
ATOM 914 C C . PRO C 1 8 ? 35.34443 46.51797 15.10704 1.000 30.84537 8 PRO C C 1
ATOM 915 O O . PRO C 1 8 ? 35.56169 45.32807 15.36850 1.000 32.14583 8 PRO C O 1
ATOM 919 N N . ALA C 1 9 ? 34.32973 47.19316 15.66470 1.000 32.90290 9 ALA C N 1
ATOM 920 C CA . ALA C 1 9 ? 33.43764 46.53633 16.61903 1.000 32.51181 9 ALA C CA 1
ATOM 921 C C . ALA C 1 9 ? 32.63229 45.41779 15.95799 1.000 33.05909 9 ALA C C 1
ATOM 922 O O . ALA C 1 9 ? 32.37575 44.38376 16.58248 1.000 32.38876 9 ALA C O 1
ATOM 924 N N . GLU C 1 10 ? 32.24574 45.59890 14.68442 1.000 33.31999 10 GLU C N 1
ATOM 925 C CA . GLU C 1 10 ? 31.57825 44.52713 13.94357 1.000 34.19980 10 GLU C CA 1
ATOM 926 C C . GLU C 1 10 ? 32.49882 43.32522 13.75317 1.000 34.72845 10 GLU C C 1
ATOM 927 O O . GLU C 1 10 ? 32.07349 42.17305 13.90286 1.000 33.53900 10 GLU C O 1
ATOM 933 N N . ILE C 1 11 ? 33.77081 43.57956 13.41382 1.000 33.17163 11 ILE C N 1
ATOM 934 C CA . ILE C 1 11 ? 34.73416 42.49738 13.23627 1.000 30.18645 11 ILE C CA 1
ATOM 935 C C . ILE C 1 11 ? 34.89507 41.71018 14.52522 1.000 33.52020 11 ILE C C 1
ATOM 936 O O . ILE C 1 11 ? 34.82150 40.47005 14.53885 1.000 33.82424 11 ILE C O 1
ATOM 941 N N . LEU C 1 12 ? 35.11716 42.42470 15.63931 1.000 33.47813 12 LEU C N 1
ATOM 942 C CA . LEU C 1 12 ? 35.25971 41.75070 16.91965 1.000 34.98245 12 LEU C CA 1
ATOM 943 C C . LEU C 1 12 ? 34.01098 40.94459 17.24329 1.000 33.13707 12 LEU C C 1
ATOM 944 O O . LEU C 1 12 ? 34.10569 39.79281 17.67418 1.000 34.60727 12 LEU C O 1
ATOM 949 N N . THR C 1 13 ? 32.83352 41.53350 17.02124 1.000 35.77804 13 THR C N 1
ATOM 950 C CA . THR C 1 13 ? 31.58439 40.85917 17.36543 1.000 34.82162 13 THR C CA 1
ATOM 951 C C . THR C 1 13 ? 31.42159 39.57196 16.56227 1.000 38.09726 13 THR C C 1
ATOM 952 O O . THR C 1 13 ? 31.01274 38.53416 17.10259 1.000 37.80973 13 THR C O 1
ATOM 956 N N . ALA C 1 14 ? 31.73963 39.62065 15.26246 1.000 36.42017 14 ALA C N 1
ATOM 957 C CA . ALA C 1 14 ? 31.60864 38.42824 14.42853 1.000 37.93342 14 ALA C CA 1
ATOM 958 C C . ALA C 1 14 ? 32.60382 37.34630 14.83165 1.000 36.35101 14 ALA C C 1
ATOM 959 O O . ALA C 1 14 ? 32.25060 36.16164 14.87385 1.000 38.83976 14 ALA C O 1
ATOM 961 N N . ARG C 1 15 ? 33.84888 37.72394 15.14926 1.000 34.63904 15 ARG C N 1
ATOM 962 C CA . ARG C 1 15 ? 34.80480 36.71242 15.59744 1.000 36.00932 15 ARG C CA 1
ATOM 963 C C . ARG C 1 15 ? 34.33535 36.08066 16.90952 1.000 40.08096 15 ARG C C 1
ATOM 964 O O . ARG C 1 15 ? 34.35367 34.84842 17.05779 1.000 41.45935 15 ARG C O 1
ATOM 972 N N . LYS C 1 16 ? 33.86980 36.91730 17.85395 1.000 37.61516 16 LYS C N 1
ATOM 973 C CA . LYS C 1 16 ? 33.30827 36.42864 19.12174 1.000 44.46423 16 LYS C CA 1
ATOM 974 C C . LYS C 1 16 ? 32.16123 35.47122 18.93384 1.000 41.71134 16 LYS C C 1
ATOM 975 O O . LYS C 1 16 ? 32.11378 34.42224 19.59134 1.000 44.82638 16 LYS C O 1
ATOM 981 N N . ALA C 1 17 ? 31.26382 35.78087 17.99748 1.000 44.60075 17 ALA C N 1
ATOM 982 C CA . ALA C 1 17 ? 30.06636 34.96789 17.84267 1.000 42.37743 17 ALA C CA 1
ATOM 983 C C . ALA C 1 17 ? 30.39096 33.52517 17.48709 1.000 47.49283 17 ALA C C 1
ATOM 984 O O . ALA C 1 17 ? 29.65802 32.61653 17.88221 1.000 50.20942 17 ALA C O 1
ATOM 986 N N . VAL C 1 18 ? 31.46668 33.28418 16.74021 1.000 46.94852 18 VAL C N 1
ATOM 987 C CA . VAL C 1 18 ? 31.82988 31.92309 16.36357 1.000 44.50250 18 VAL C CA 1
ATOM 988 C C . VAL C 1 18 ? 32.96670 31.36588 17.22114 1.000 44.07847 18 VAL C C 1
ATOM 989 O O . VAL C 1 18 ? 33.47505 30.27919 16.93073 1.000 46.48626 18 VAL C O 1
ATOM 993 N N . GLY C 1 19 ? 33.37283 32.08276 18.26685 1.000 44.02266 19 GLY C N 1
ATOM 994 C CA . GLY C 1 19 ? 34.36551 31.59926 19.22661 1.000 47.71693 19 GLY C CA 1
ATOM 995 C C . GLY C 1 19 ? 35.74377 31.33431 18.66179 1.000 47.95577 19 GLY C C 1
ATOM 996 O O . GLY C 1 19 ? 36.42310 30.38850 19.09136 1.000 47.65277 19 GLY C O 1
ATOM 997 N N . LEU C 1 20 ? 36.19367 32.17342 17.73662 1.000 44.46010 20 LEU C N 1
ATOM 998 C CA . LEU C 1 20 ? 37.46982 31.97128 17.07212 1.000 44.45704 20 LEU C CA 1
ATOM 999 C C . LEU C 1 20 ? 38.53224 32.87756 17.68032 1.000 39.53004 20 LEU C C 1
ATOM 1000 O O . LEU C 1 20 ? 38.25663 34.01623 18.05967 1.000 40.57730 20 LEU C O 1
ATOM 1005 N N . SER C 1 21 ? 39.76262 32.37240 17.74465 1.000 42.62911 21 SER C N 1
ATOM 1006 C CA . SER C 1 21 ? 40.86870 33.24482 18.10817 1.000 43.64876 21 SER C CA 1
ATOM 1007 C C . SER C 1 21 ? 41.17746 34.20404 16.95843 1.000 42.93690 21 SER C C 1
ATOM 1008 O O . SER C 1 21 ? 40.73752 34.01802 15.81943 1.000 40.90686 21 SER C O 1
ATOM 1011 N N . GLN C 1 22 ? 41.92293 35.26070 17.27731 1.000 43.01253 22 GLN C N 1
ATOM 1012 C CA . GLN C 1 22 ? 42.33555 36.19730 16.23583 1.000 43.43407 22 GLN C CA 1
ATOM 1013 C C . GLN C 1 22 ? 43.15934 35.49208 15.15870 1.000 41.51902 22 GLN C C 1
ATOM 1014 O O . GLN C 1 22 ? 43.01529 35.78402 13.96270 1.000 40.28659 22 GLN C O 1
ATOM 1020 N N . THR C 1 23 ? 44.01945 34.54952 15.56634 1.000 41.16649 23 THR C N 1
ATOM 1021 C CA . THR C 1 23 ? 44.83686 33.81973 14.59944 1.000 41.66163 23 THR C CA 1
ATOM 1022 C C . THR C 1 23 ? 43.98878 32.92543 13.70284 1.000 43.51797 23 THR C C 1
ATOM 1023 O O . THR C 1 23 ? 44.18520 32.89950 12.48006 1.000 41.62538 23 THR C O 1
ATOM 1027 N N . ALA C 1 24 ? 43.04140 32.18308 14.28327 1.000 38.79453 24 ALA C N 1
ATOM 1028 C CA . ALA C 1 24 ? 42.20553 31.30052 13.46834 1.000 41.19525 24 ALA C CA 1
ATOM 1029 C C . ALA C 1 24 ? 41.33149 32.10055 12.50924 1.000 41.65570 24 ALA C C 1
ATOM 1030 O O . ALA C 1 24 ? 41.16450 31.73185 11.32683 1.000 41.46316 24 ALA C O 1
ATOM 1032 N N . ALA C 1 25 ? 40.79095 33.21831 12.99685 1.000 39.24165 25 ALA C N 1
ATOM 1033 C CA . ALA C 1 25 ? 39.97281 34.07258 12.14758 1.000 40.15030 25 ALA C CA 1
ATOM 1034 C C . ALA C 1 25 ? 40.79367 34.61627 10.98636 1.000 36.93553 25 ALA C C 1
ATOM 1035 O O . ALA C 1 25 ? 40.33811 34.62107 9.83874 1.000 39.76909 25 ALA C O 1
ATOM 1037 N N . ALA C 1 26 ? 42.00422 35.09599 11.27713 1.000 35.99234 26 ALA C N 1
ATOM 1038 C CA . ALA C 1 26 ? 42.87526 35.62322 10.22908 1.000 38.03394 26 ALA C CA 1
ATOM 1039 C C . ALA C 1 26 ? 43.22420 34.55085 9.19744 1.000 39.91497 26 ALA C C 1
ATOM 1040 O O . ALA C 1 26 ? 43.24417 34.81930 7.98430 1.000 36.84194 26 ALA C O 1
ATOM 1042 N N . ALA C 1 27 ? 43.50780 33.33151 9.66021 1.000 38.91236 27 ALA C N 1
ATOM 1043 C CA . ALA C 1 27 ? 43.83027 32.25077 8.73124 1.000 41.35857 27 ALA C CA 1
ATOM 1044 C C . ALA C 1 27 ? 42.67904 31.98757 7.77069 1.000 42.12532 27 ALA C C 1
ATOM 1045 O O . ALA C 1 27 ? 42.90627 31.65813 6.60038 1.000 42.91492 27 ALA C O 1
ATOM 1047 N N . LEU C 1 28 ? 41.43291 32.11409 8.24373 1.000 39.71602 28 LEU C N 1
ATOM 1048 C CA . LEU C 1 28 ? 40.30323 31.91384 7.33081 1.000 37.69922 28 LEU C CA 1
ATOM 1049 C C . LEU C 1 28 ? 40.32604 32.88566 6.14867 1.000 39.24597 28 LEU C C 1
ATOM 1050 O O . LEU C 1 28 ? 39.77916 32.57413 5.08211 1.000 38.20494 28 LEU C O 1
ATOM 1055 N N . VAL C 1 29 ? 40.86850 34.09144 6.32578 1.000 35.57246 29 VAL C N 1
ATOM 1056 C CA . VAL C 1 29 ? 40.89974 35.04244 5.21644 1.000 35.86771 29 VAL C CA 1
ATOM 1057 C C . VAL C 1 29 ? 42.32127 35.25209 4.71150 1.000 36.18447 29 VAL C C 1
ATOM 1058 O O . VAL C 1 29 ? 42.65078 36.33614 4.21549 1.000 33.54961 29 VAL C O 1
ATOM 1062 N N . HIS C 1 30 ? 43.17491 34.23544 4.86046 1.000 36.44332 30 HIS C N 1
ATOM 1063 C CA . HIS C 1 30 ? 44.53367 34.26258 4.30832 1.000 40.21445 30 HIS C CA 1
ATOM 1064 C C . HIS C 1 30 ? 45.33357 35.45669 4.82886 1.000 38.46700 30 HIS C C 1
ATOM 1065 O O . HIS C 1 30 ? 46.07735 36.10020 4.08239 1.000 37.59030 30 HIS C O 1
ATOM 1072 N N . SER C 1 31 ? 45.18471 35.76442 6.11798 1.000 34.62329 31 SER C N 1
ATOM 1073 C CA . SER C 1 31 ? 45.82672 36.93007 6.70037 1.000 33.27573 31 SER C CA 1
ATOM 1074 C C . SER C 1 31 ? 46.57933 36.55664 7.97418 1.000 33.93403 31 SER C C 1
ATOM 1075 O O . SER C 1 31 ? 46.38419 35.48050 8.54434 1.000 39.71373 31 SER C O 1
ATOM 1078 N N . SER C 1 32 ? 47.45228 37.46539 8.41180 1.000 36.74903 32 SER C N 1
ATOM 1079 C CA . SER C 1 32 ? 48.25696 37.29156 9.61549 1.000 36.64997 32 SER C CA 1
ATOM 1080 C C . SER C 1 32 ? 47.50721 37.71989 10.87999 1.000 40.23394 32 SER C C 1
ATOM 1081 O O . SER C 1 32 ? 46.53405 38.47782 10.83896 1.000 36.29161 32 SER C O 1
ATOM 1084 N N . LEU C 1 33 ? 48.00397 37.23573 12.02483 1.000 39.50799 33 LEU C N 1
ATOM 1085 C CA . LEU C 1 33 ? 47.48623 37.69871 13.30899 1.000 40.25792 33 LEU C CA 1
ATOM 1086 C C . LEU C 1 33 ? 47.66790 39.20801 13.45112 1.000 37.66155 33 LEU C C 1
ATOM 1087 O O . LEU C 1 33 ? 46.75314 39.91588 13.88321 1.000 34.16867 33 LEU C O 1
ATOM 1092 N N . ARG C 1 34 ? 48.82563 39.72888 13.04098 1.000 38.67545 34 ARG C N 1
ATOM 1093 C CA . ARG C 1 34 ? 49.07735 41.16049 13.15882 1.000 37.39897 34 ARG C CA 1
ATOM 1094 C C . ARG C 1 34 ? 48.06272 41.98347 12.36256 1.000 38.94737 34 ARG C C 1
ATOM 1095 O O . ARG C 1 34 ? 47.59385 43.03322 12.82640 1.000 39.26692 34 ARG C O 1
ATOM 1103 N N . THR C 1 35 ? 47.70632 41.51719 11.16351 1.000 36.36360 35 THR C N 1
ATOM 1104 C CA . THR C 1 35 ? 46.70664 42.20565 10.35347 1.000 34.94392 35 THR C CA 1
ATOM 1105 C C . THR C 1 35 ? 45.33253 42.19065 11.02263 1.000 31.62461 35 THR C C 1
ATOM 1106 O O . THR C 1 35 ? 44.64878 43.22080 11.05977 1.000 35.42827 35 THR C O 1
ATOM 1110 N N . TRP C 1 36 ? 44.90796 41.03148 11.54260 1.000 35.06914 36 TRP C N 1
ATOM 1111 C CA . TRP C 1 36 ? 43.61784 40.97852 12.23463 1.000 34.26651 36 TRP C CA 1
ATOM 1112 C C . TRP C 1 36 ? 43.60331 41.90918 13.44335 1.000 35.49822 36 TRP C C 1
ATOM 1113 O O . TRP C 1 36 ? 42.59271 42.57349 13.71641 1.000 36.04004 36 TRP C O 1
ATOM 1124 N N . GLN C 1 37 ? 44.70918 41.95937 14.19205 1.000 34.08665 37 GLN C N 1
ATOM 1125 C CA . GLN C 1 37 ? 44.78132 42.87792 15.32534 1.000 34.03636 37 GLN C CA 1
ATOM 1126 C C . GLN C 1 37 ? 44.68129 44.32361 14.86248 1.000 34.27855 37 GLN C C 1
ATOM 1127 O O . GLN C 1 37 ? 44.00382 45.13775 15.50097 1.000 33.89748 37 GLN C O 1
ATOM 1133 N N . GLN C 1 38 ? 45.32083 44.66700 13.73192 1.000 35.49949 38 GLN C N 1
ATOM 1134 C CA . GLN C 1 38 ? 45.18380 46.02751 13.21076 1.000 32.49418 38 GLN C CA 1
ATOM 1135 C C . GLN C 1 38 ? 43.73660 46.32542 12.81176 1.000 33.32531 38 GLN C C 1
ATOM 1136 O O . GLN C 1 38 ? 43.24906 47.45018 12.99098 1.000 32.96677 38 GLN C O 1
ATOM 1142 N N . TRP C 1 39 ? 43.04520 45.33785 12.24262 1.000 30.65520 39 TRP C N 1
ATOM 1143 C CA . TRP C 1 39 ? 41.64260 45.54135 11.87971 1.000 31.15273 39 TRP C CA 1
ATOM 1144 C C . TRP C 1 39 ? 40.78621 45.80555 13.11945 1.000 30.37063 39 TRP C C 1
ATOM 1145 O O . TRP C 1 39 ? 40.01106 46.77117 13.16350 1.000 33.11505 39 TRP C O 1
ATOM 1156 N N . GLU C 1 40 ? 40.93932 44.97312 14.14765 1.000 33.09821 40 GLU C N 1
ATOM 1157 C CA . GLU C 1 40 ? 40.14005 45.15177 15.36134 1.000 33.34254 40 GLU C CA 1
ATOM 1158 C C . GLU C 1 40 ? 40.52031 46.41396 16.12559 1.000 37.62356 40 GLU C C 1
ATOM 1159 O O . GLU C 1 40 ? 39.69338 46.94413 16.88507 1.000 33.54611 40 GLU C O 1
ATOM 1165 N N . ALA C 1 41 ? 41.75143 46.90399 15.95290 1.000 31.91459 41 ALA C N 1
ATOM 1166 C CA . ALA C 1 41 ? 42.16500 48.16448 16.55852 1.000 33.68108 41 ALA C CA 1
ATOM 1167 C C . ALA C 1 41 ? 41.76036 49.39248 15.75283 1.000 36.94182 41 ALA C C 1
ATOM 1168 O O . ALA C 1 41 ? 41.89041 50.51081 16.26476 1.000 37.10185 41 ALA C O 1
ATOM 1170 N N . GLY C 1 42 ? 41.28710 49.23199 14.51507 1.000 33.16215 42 GLY C N 1
ATOM 1171 C CA . GLY C 1 42 ? 40.99288 50.38024 13.68055 1.000 31.57211 42 GLY C CA 1
ATOM 1172 C C . GLY C 1 42 ? 42.19492 50.99337 12.99350 1.000 36.45660 42 GLY C C 1
ATOM 1173 O O . GLY C 1 42 ? 42.05811 52.04742 12.36075 1.000 35.82822 42 GLY C O 1
ATOM 1174 N N . ASP C 1 43 ? 43.37491 50.37162 13.11409 1.000 34.62742 43 ASP C N 1
ATOM 1175 C CA . ASP C 1 43 ? 44.58328 50.90585 12.48449 1.000 38.88493 43 ASP C CA 1
ATOM 1176 C C . ASP C 1 43 ? 44.55351 50.74544 10.97120 1.000 43.11905 43 ASP C C 1
ATOM 1177 O O . ASP C 1 43 ? 45.09718 51.58019 10.23912 1.000 45.73968 43 ASP C O 1
ATOM 1182 N N . ARG C 1 44 ? 43.96738 49.66003 10.48688 1.000 38.83882 44 ARG C N 1
ATOM 1183 C CA . ARG C 1 44 ? 43.82594 49.41412 9.06389 1.000 42.96102 44 ARG C CA 1
ATOM 1184 C C . ARG C 1 44 ? 42.39120 48.97602 8.81104 1.000 40.41542 44 ARG C C 1
ATOM 1185 O O . ARG C 1 44 ? 41.74736 48.38467 9.68812 1.000 35.34258 44 ARG C O 1
ATOM 1193 N N . ARG C 1 45 ? 41.89267 49.26257 7.61299 1.000 39.10492 45 ARG C N 1
ATOM 1194 C CA . ARG C 1 45 ? 40.54144 48.85343 7.26070 1.000 39.33387 45 ARG C CA 1
ATOM 1195 C C . ARG C 1 45 ? 40.53191 47.53042 6.51434 1.000 36.23614 45 ARG C C 1
ATOM 1196 O O . ARG C 1 45 ? 41.42543 47.23902 5.71793 1.000 37.82561 45 ARG C O 1
ATOM 1204 N N . MET C 1 46 ? 39.55259 46.69741 6.85323 1.000 33.28014 46 MET C N 1
ATOM 1205 C CA . MET C 1 46 ? 39.41260 45.36797 6.27492 1.000 34.02921 46 MET C CA 1
ATOM 1206 C C . MET C 1 46 ? 38.71553 45.48558 4.92740 1.000 35.23493 46 MET C C 1
ATOM 1207 O O . MET C 1 46 ? 37.59729 46.00667 4.84721 1.000 33.05111 46 MET C O 1
ATOM 1212 N N . HIS C 1 47 ? 39.35432 44.96420 3.88044 1.000 31.37971 47 HIS C N 1
ATOM 1213 C CA . HIS C 1 47 ? 38.77342 44.99866 2.54440 1.000 31.71883 47 HIS C CA 1
ATOM 1214 C C . HIS C 1 47 ? 37.37516 44.38447 2.55636 1.000 27.90040 47 HIS C C 1
ATOM 1215 O O . HIS C 1 47 ? 37.17630 43.32498 3.16411 1.000 29.80391 47 HIS C O 1
ATOM 1222 N N . PRO C 1 48 ? 36.38551 45.01520 1.91906 1.000 31.46494 48 PRO C N 1
ATOM 1223 C CA . PRO C 1 48 ? 35.01315 44.47402 1.97150 1.000 33.19631 48 PRO C CA 1
ATOM 1224 C C . PRO C 1 48 ? 34.90589 43.05011 1.45783 1.000 33.77802 48 PRO C C 1
ATOM 1225 O O . PRO C 1 48 ? 34.05019 42.28127 1.91902 1.000 32.66807 48 PRO C O 1
ATOM 1229 N N . GLY C 1 49 ? 35.75156 42.67842 0.49394 1.000 34.34577 49 GLY C N 1
ATOM 1230 C CA . GLY C 1 49 ? 35.75794 41.30608 0.01335 1.000 33.53561 49 GLY C CA 1
ATOM 1231 C C . GLY C 1 49 ? 36.25761 40.32087 1.05096 1.000 33.15804 49 GLY C C 1
ATOM 1232 O O . GLY C 1 49 ? 35.73914 39.20502 1.15954 1.000 33.28910 49 GLY C O 1
ATOM 1233 N N . LEU C 1 50 ? 37.28344 40.70487 1.82254 1.000 30.10778 50 LEU C N 1
ATOM 1234 C CA . LEU C 1 50 ? 37.74456 39.81040 2.87887 1.000 31.11661 50 LEU C CA 1
ATOM 1235 C C . LEU C 1 50 ? 36.69732 39.68467 3.99196 1.000 32.14476 50 LEU C C 1
ATOM 1236 O O . LEU C 1 50 ? 36.51348 38.60472 4.56390 1.000 33.33235 50 LEU C O 1
ATOM 1241 N N . TRP C 1 51 ? 35.99569 40.77705 4.29924 1.000 32.08612 51 TRP C N 1
ATOM 1242 C CA . TRP C 1 51 ? 34.88339 40.71906 5.25307 1.000 32.58545 51 TRP C CA 1
ATOM 1243 C C . TRP C 1 51 ? 33.77399 39.78515 4.76115 1.000 34.97300 51 TRP C C 1
ATOM 1244 O O . TRP C 1 51 ? 33.26766 38.94128 5.51757 1.000 36.00328 51 TRP C O 1
ATOM 1255 N N . GLU C 1 52 ? 33.38973 39.91305 3.48625 1.000 36.57158 52 GLU C N 1
ATOM 1256 C CA . GLU C 1 52 ? 32.37720 39.00921 2.94898 1.000 37.24498 52 GLU C CA 1
ATOM 1257 C C . GLU C 1 52 ? 32.84239 37.56402 3.03398 1.000 36.35473 52 GLU C C 1
ATOM 1258 O O . GLU C 1 52 ? 32.06869 36.67976 3.41878 1.000 37.38852 52 GLU C O 1
ATOM 1264 N N . LEU C 1 53 ? 34.11107 37.30244 2.68792 1.000 35.46062 53 LEU C N 1
ATOM 1265 C CA . LEU C 1 53 ? 34.62260 35.93756 2.77939 1.000 36.86159 53 LEU C CA 1
ATOM 1266 C C . LEU C 1 53 ? 34.56411 35.41023 4.21395 1.000 37.91383 53 LEU C C 1
ATOM 1267 O O . LEU C 1 53 ? 34.18688 34.25404 4.44824 1.000 37.38867 53 LEU C O 1
ATOM 1272 N N . PHE C 1 54 ? 34.95881 36.23345 5.18635 1.000 35.15626 54 PHE C N 1
ATOM 1273 C CA . PHE C 1 54 ? 34.91223 35.78596 6.57831 1.000 36.51770 54 PHE C CA 1
ATOM 1274 C C . PHE C 1 54 ? 33.48334 35.41997 6.98718 1.000 37.08347 54 PHE C C 1
ATOM 1275 O O . PHE C 1 54 ? 33.25613 34.39682 7.65593 1.000 37.17267 54 PHE C O 1
ATOM 1283 N N . LEU C 1 55 ? 32.51036 36.25571 6.60335 1.000 35.49925 55 LEU C N 1
ATOM 1284 C CA . LEU C 1 55 ? 31.11904 35.98007 6.96218 1.000 39.31150 55 LEU C CA 1
ATOM 1285 C C . LEU C 1 55 ? 30.61303 34.71181 6.28747 1.000 45.51259 55 LEU C C 1
ATOM 1286 O O . LEU C 1 55 ? 29.94420 33.89029 6.92726 1.000 44.07949 55 LEU C O 1
ATOM 1291 N N . LEU C 1 56 ? 30.96150 34.50982 5.01122 1.000 41.57717 56 LEU C N 1
ATOM 1292 C CA . LEU C 1 56 ? 30.55050 33.28477 4.32901 1.000 43.36580 56 LEU C CA 1
ATOM 1293 C C . LEU C 1 56 ? 31.13239 32.06735 5.01342 1.000 43.20308 56 LEU C C 1
ATOM 1294 O O . LEU C 1 56 ? 30.45424 31.04757 5.17144 1.000 48.25401 56 LEU C O 1
ATOM 1299 N N . LYS C 1 57 ? 32.38409 32.15437 5.43940 1.000 42.07744 57 LYS C N 1
ATOM 1300 C CA . LYS C 1 57 ? 33.01406 30.99636 6.04032 1.000 45.32452 57 LYS C CA 1
ATOM 1301 C C . LYS C 1 57 ? 32.56053 30.74424 7.47583 1.000 46.86663 57 LYS C C 1
ATOM 1302 O O . LYS C 1 57 ? 32.77050 29.63619 7.98326 1.000 51.53148 57 LYS C O 1
ATOM 1308 N N . THR C 1 58 ? 31.99602 31.74381 8.16329 1.000 46.83426 58 THR C N 1
ATOM 1309 C CA . THR C 1 58 ? 31.58359 31.54606 9.55351 1.000 50.28584 58 THR C CA 1
ATOM 1310 C C . THR C 1 58 ? 30.07489 31.50182 9.80928 1.000 56.02875 58 THR C C 1
ATOM 1311 O O . THR C 1 58 ? 29.67155 31.06122 10.89538 1.000 55.45781 58 THR C O 1
ATOM 1315 N N . GLN C 1 59 ? 29.22983 31.89829 8.85669 1.000 58.13036 59 GLN C N 1
ATOM 1316 C CA . GLN C 1 59 ? 27.77734 31.90399 9.10595 1.000 60.31690 59 GLN C CA 1
ATOM 1317 C C . GLN C 1 59 ? 27.10321 30.79516 8.30560 1.000 59.46694 59 GLN C C 1
ATOM 1318 O O . GLN C 1 59 ? 27.77827 29.93516 7.73400 1.000 63.53823 59 GLN C O 1
ATOM 1324 N N . SER D 1 3 ? 50.84196 76.43220 49.91511 1.000 55.54531 3 SER D N 1
ATOM 1325 C CA . SER D 1 3 ? 51.24862 75.65227 48.75195 1.000 52.99046 3 SER D CA 1
ATOM 1326 C C . SER D 1 3 ? 50.89548 76.35733 47.43874 1.000 50.88317 3 SER D C 1
ATOM 1327 O O . SER D 1 3 ? 49.80581 76.92308 47.28270 1.000 53.87649 3 SER D O 1
ATOM 1330 N N . ALA D 1 4 ? 51.84437 76.33217 46.50848 1.000 50.74590 4 ALA D N 1
ATOM 1331 C CA . ALA D 1 4 ? 51.70934 77.01864 45.23191 1.000 49.67151 4 ALA D CA 1
ATOM 1332 C C . ALA D 1 4 ? 51.05688 76.09523 44.20673 1.000 53.94228 4 ALA D C 1
ATOM 1333 O O . ALA D 1 4 ? 51.38285 74.90507 44.11925 1.000 51.09178 4 ALA D O 1
ATOM 1335 N N . THR D 1 5 ? 50.12673 76.64028 43.45085 1.000 47.73150 5 THR D N 1
ATOM 1336 C CA . THR D 1 5 ? 49.56344 75.86472 42.36355 1.000 49.05902 5 THR D CA 1
ATOM 1337 C C . THR D 1 5 ? 50.51560 75.82570 41.16063 1.000 50.44484 5 THR D C 1
ATOM 1338 O O . THR D 1 5 ? 51.29451 76.75893 40.94491 1.000 49.99116 5 THR D O 1
ATOM 1342 N N . PRO D 1 6 ? 50.52121 74.72642 40.40056 1.000 46.04526 6 PRO D N 1
ATOM 1343 C CA . PRO D 1 6 ? 51.39983 74.64834 39.22537 1.000 45.98625 6 PRO D CA 1
ATOM 1344 C C . PRO D 1 6 ? 50.96423 75.63959 38.15599 1.000 46.34999 6 PRO D C 1
ATOM 1345 O O . PRO D 1 6 ? 49.79920 76.03336 38.08727 1.000 46.58092 6 PRO D O 1
ATOM 1349 N N . ASP D 1 7 ? 51.92982 76.07380 37.33449 1.000 47.61131 7 ASP D N 1
ATOM 1350 C CA . ASP D 1 7 ? 51.60686 76.89797 36.17552 1.000 51.73165 7 ASP D CA 1
ATOM 1351 C C . ASP D 1 7 ? 51.03752 76.04464 35.03967 1.000 46.84252 7 ASP D C 1
ATOM 1352 O O . ASP D 1 7 ? 51.42575 74.88358 34.87688 1.000 45.58174 7 ASP D O 1
ATOM 1357 N N . PRO D 1 8 ? 50.14465 76.61929 34.21987 1.000 46.78774 8 PRO D N 1
ATOM 1358 C CA . PRO D 1 8 ? 49.56233 75.86064 33.08998 1.000 46.19729 8 PRO D CA 1
ATOM 1359 C C . PRO D 1 8 ? 50.56711 75.16767 32.18165 1.000 45.69044 8 PRO D C 1
ATOM 1360 O O . PRO D 1 8 ? 50.35312 74.01171 31.77537 1.000 46.84418 8 PRO D O 1
ATOM 1364 N N . ALA D 1 9 ? 51.67651 75.83611 31.86574 1.000 48.59278 9 ALA D N 1
ATOM 1365 C CA . ALA D 1 9 ? 52.68191 75.22199 31.00659 1.000 46.80429 9 ALA D CA 1
ATOM 1366 C C . ALA D 1 9 ? 53.31069 74.01114 31.68212 1.000 46.71023 9 ALA D C 1
ATOM 1367 O O . ALA D 1 9 ? 53.65319 73.02121 31.02205 1.000 47.69929 9 ALA D O 1
ATOM 1369 N N . GLU D 1 10 ? 53.46001 74.07126 33.00517 1.000 41.50196 10 GLU D N 1
ATOM 1370 C CA . GLU D 1 10 ? 53.97170 72.93636 33.76185 1.000 45.83647 10 GLU D CA 1
ATOM 1371 C C . GLU D 1 10 ? 53.03049 71.74010 33.65923 1.000 43.09867 10 GLU D C 1
ATOM 1372 O O . GLU D 1 10 ? 53.47383 70.59185 33.50579 1.000 41.96099 10 GLU D O 1
ATOM 1378 N N . ILE D 1 11 ? 51.72396 71.99640 33.76904 1.000 43.53322 11 ILE D N 1
ATOM 1379 C CA . ILE D 1 11 ? 50.72297 70.93538 33.67249 1.000 42.78105 11 ILE D CA 1
ATOM 1380 C C . ILE D 1 11 ? 50.78057 70.27628 32.30215 1.000 42.18922 11 ILE D C 1
ATOM 1381 O O . ILE D 1 11 ? 50.82646 69.04301 32.18109 1.000 43.88153 11 ILE D O 1
ATOM 1386 N N . LEU D 1 12 ? 50.77668 71.09537 31.24930 1.000 43.47751 12 LEU D N 1
ATOM 1387 C CA . LEU D 1 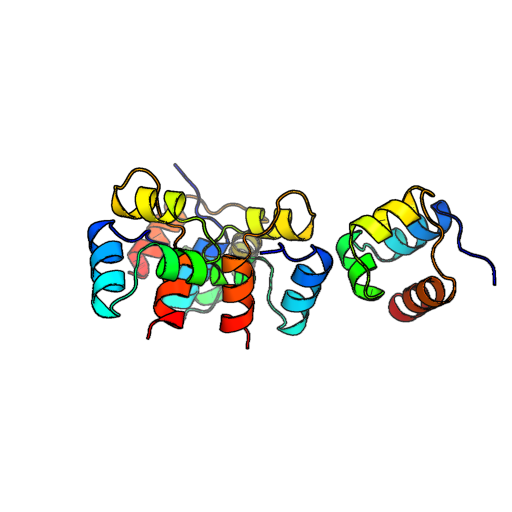12 ? 50.83830 70.55099 29.89875 1.000 44.48646 12 LEU D CA 1
ATOM 1388 C C . LEU D 1 12 ? 52.11201 69.73812 29.69313 1.000 47.24683 12 LEU D C 1
ATOM 1389 O O . LEU D 1 12 ? 52.07349 68.63556 29.12945 1.000 45.25481 12 LEU D O 1
ATOM 1394 N N . THR D 1 13 ? 53.25100 70.25008 30.16608 1.000 47.36573 13 THR D N 1
ATOM 1395 C CA . THR D 1 13 ? 54.50163 69.52294 29.98806 1.000 46.42311 13 THR D CA 1
ATOM 1396 C C . THR D 1 13 ? 54.47333 68.17766 30.70294 1.000 47.25770 13 THR D C 1
ATOM 1397 O O . THR D 1 13 ? 54.90144 67.15919 30.14211 1.000 48.64432 13 THR D O 1
ATOM 1401 N N . ALA D 1 14 ? 53.97035 68.14542 31.94037 1.000 45.02663 14 ALA D N 1
ATOM 1402 C CA . ALA D 1 14 ? 53.92344 66.88452 32.67415 1.000 44.80639 14 ALA D CA 1
ATOM 1403 C C . ALA D 1 14 ? 52.97362 65.88366 32.01336 1.000 44.89978 14 ALA D C 1
ATOM 1404 O O . ALA D 1 14 ? 53.24198 64.67673 32.01430 1.000 43.21666 14 ALA D O 1
ATOM 1406 N N . ARG D 1 15 ? 51.83266 66.35504 31.49680 1.000 46.04832 15 ARG D N 1
ATOM 1407 C CA . ARG D 1 15 ? 50.91738 65.44264 30.80741 1.000 44.88684 15 ARG D CA 1
ATOM 1408 C C . ARG D 1 15 ? 51.54774 64.89406 29.52584 1.000 45.76716 15 ARG D C 1
ATOM 1409 O O . ARG D 1 15 ? 51.47419 63.68817 29.25356 1.000 44.89887 15 ARG D O 1
ATOM 1417 N N . LYS D 1 16 ? 52.16877 65.76512 28.72210 1.000 45.17777 16 LYS D N 1
ATOM 1418 C CA . LYS D 1 16 ? 52.82577 65.31447 27.49659 1.000 50.51327 16 LYS D CA 1
ATOM 1419 C C . LYS D 1 16 ? 53.98834 64.39015 27.76420 1.000 51.83387 16 LYS D C 1
ATOM 1420 O O . LYS D 1 16 ? 54.23748 63.48341 26.96724 1.000 54.48303 16 LYS D O 1
ATOM 1426 N N . ALA D 1 17 ? 54.70846 64.59753 28.86135 1.000 49.75727 17 ALA D N 1
ATOM 1427 C CA . ALA D 1 17 ? 55.86860 63.76533 29.13927 1.000 51.67325 17 ALA D CA 1
ATOM 1428 C C . ALA D 1 17 ? 55.49979 62.28890 29.23375 1.000 53.02813 17 ALA D C 1
ATOM 1429 O O . ALA D 1 17 ? 56.31342 61.42706 28.87518 1.000 54.00175 17 ALA D O 1
ATOM 1431 N N . VAL D 1 18 ? 54.28972 61.97400 29.70450 1.000 49.37527 18 VAL D N 1
ATOM 1432 C CA . VAL D 1 18 ? 53.83417 60.59153 29.80900 1.000 49.31088 18 VAL D CA 1
ATOM 1433 C C . VAL D 1 18 ? 52.86811 60.21504 28.68473 1.000 47.08132 18 VAL D C 1
ATOM 1434 O O . VAL D 1 18 ? 52.30909 59.11638 28.70898 1.000 52.43754 18 VAL D O 1
ATOM 1438 N N . GLY D 1 19 ? 52.66160 61.09490 27.71160 1.000 46.76558 19 GLY D N 1
ATOM 1439 C CA . GLY D 1 19 ? 51.81790 60.78930 26.56290 1.000 50.22878 19 GLY D CA 1
ATOM 1440 C C . GLY D 1 19 ? 50.36509 60.51802 26.89219 1.000 51.96826 19 GLY D C 1
ATOM 1441 O O . GLY D 1 19 ? 49.74695 59.64254 26.27262 1.000 48.08350 19 GLY D O 1
ATOM 1442 N N . LEU D 1 20 ? 49.79132 61.26632 27.83334 1.000 47.12848 20 LEU D N 1
ATOM 1443 C CA . LEU D 1 20 ? 48.42432 61.03913 28.27867 1.000 43.35725 20 LEU D CA 1
ATOM 1444 C C . LEU D 1 20 ? 47.49144 62.02602 27.60148 1.000 40.86177 20 LEU D C 1
ATOM 1445 O O . LEU D 1 20 ? 47.85710 63.18226 27.37263 1.000 41.26342 20 LEU D O 1
ATOM 1450 N N . SER D 1 21 ? 46.28131 61.56386 27.28099 1.000 38.50579 21 SER D N 1
ATOM 1451 C CA . SER D 1 21 ? 45.25375 62.48542 26.84542 1.000 36.53931 21 SER D CA 1
ATOM 1452 C C . SER D 1 21 ? 44.77474 63.30344 28.04024 1.000 36.09060 21 SER D C 1
ATOM 1453 O O . SER D 1 21 ? 44.98434 62.93213 29.20235 1.000 37.84097 21 SER D O 1
ATOM 1456 N N . GLN D 1 22 ? 44.09499 64.41183 27.73937 1.000 36.36648 22 GLN D N 1
ATOM 1457 C CA . GLN D 1 22 ? 43.49794 65.22158 28.79223 1.000 34.85303 22 GLN D CA 1
ATOM 1458 C C . GLN D 1 22 ? 42.50043 64.40931 29.60236 1.000 37.08245 22 GLN D C 1
ATOM 1459 O O . GLN D 1 22 ? 42.39917 64.56991 30.82476 1.000 33.92816 22 GLN D O 1
ATOM 1465 N N . THR D 1 23 ? 41.74363 63.52803 28.93365 1.000 36.61210 23 THR D N 1
ATOM 1466 C CA . THR D 1 23 ? 40.77400 62.69327 29.64060 1.000 33.45246 23 THR D CA 1
ATOM 1467 C C . THR D 1 23 ? 41.45061 61.70387 30.57461 1.000 33.85584 23 THR D C 1
ATOM 1468 O O . THR D 1 23 ? 40.98169 61.48167 31.70199 1.000 32.47410 23 THR D O 1
ATOM 1472 N N . ALA D 1 24 ? 42.52785 61.05813 30.11553 1.000 31.83446 24 ALA D N 1
ATOM 1473 C CA . ALA D 1 24 ? 43.22338 60.11009 30.98008 1.000 32.06247 24 ALA D CA 1
ATOM 1474 C C . ALA D 1 24 ? 43.85769 60.82075 32.17354 1.000 29.31676 24 ALA D C 1
ATOM 1475 O O . ALA D 1 24 ? 43.87267 60.28633 33.28744 1.000 32.14959 24 ALA D O 1
ATOM 1477 N N . ALA D 1 25 ? 44.41190 62.01195 31.94132 1.000 31.99462 25 ALA D N 1
ATOM 1478 C CA . ALA D 1 25 ? 45.01112 62.77848 33.03659 1.000 30.75914 25 ALA D CA 1
ATOM 1479 C C . ALA D 1 25 ? 43.94705 63.16633 34.05755 1.000 33.30888 25 ALA D C 1
ATOM 1480 O O . ALA D 1 25 ? 44.13759 63.01481 35.27861 1.000 31.46381 25 ALA D O 1
ATOM 1482 N N . ALA D 1 26 ? 42.79982 63.64909 33.56869 1.000 32.15860 26 ALA D N 1
ATOM 1483 C CA . ALA D 1 26 ? 41.71047 64.00712 34.46835 1.000 33.32394 26 ALA D CA 1
ATOM 1484 C C . ALA D 1 26 ? 41.27264 62.80419 35.28548 1.000 32.08851 26 ALA D C 1
ATOM 1485 O O . ALA D 1 26 ? 41.07767 62.90241 36.50434 1.000 31.20441 26 ALA D O 1
ATOM 1487 N N . ALA D 1 27 ? 41.16002 61.63778 34.64259 1.000 30.91713 27 ALA D N 1
ATOM 1488 C CA . ALA D 1 27 ? 40.73776 60.44896 35.37007 1.000 29.26534 27 ALA D CA 1
ATOM 1489 C C . ALA D 1 27 ? 41.72168 60.09312 36.47633 1.000 28.23734 27 ALA D C 1
ATOM 1490 O O . ALA D 1 27 ? 41.31551 59.65898 37.56146 1.000 30.99119 27 ALA D O 1
ATOM 1492 N N . LEU D 1 28 ? 43.02095 60.26117 36.21138 1.000 30.14782 28 LEU D N 1
ATOM 1493 C CA . LEU D 1 28 ? 44.03335 59.92831 37.21347 1.000 30.83808 28 LEU D CA 1
ATOM 1494 C C . LEU D 1 28 ? 43.86311 60.73420 38.49479 1.000 32.13181 28 LEU D C 1
ATOM 1495 O O . LEU D 1 28 ? 44.20392 60.24379 39.57679 1.000 31.22823 28 LEU D O 1
ATOM 1500 N N . VAL D 1 29 ? 43.37555 61.97003 38.40167 1.000 30.42362 29 VAL D N 1
ATOM 1501 C CA . VAL D 1 29 ? 43.18214 62.78245 39.60021 1.000 31.64183 29 VAL D CA 1
ATOM 1502 C C . VAL D 1 29 ? 41.70153 62.95176 39.93947 1.000 34.03267 29 VAL D C 1
ATOM 1503 O O . VAL D 1 29 ? 41.32776 63.91388 40.61129 1.000 33.20926 29 VAL D O 1
ATOM 1507 N N . HIS D 1 30 ? 40.85356 62.01316 39.50134 1.000 30.49542 30 HIS D N 1
ATOM 1508 C CA . HIS D 1 30 ? 39.44799 61.95172 39.91239 1.000 31.33973 30 HIS D CA 1
ATOM 1509 C C . HIS D 1 30 ? 38.70578 63.23590 39.58215 1.000 30.13196 30 HIS D C 1
ATOM 1510 O O . HIS D 1 30 ? 37.88444 63.71069 40.37434 1.000 32.41760 30 HIS D O 1
ATOM 1517 N N . SER D 1 31 ? 38.98873 63.79742 38.41707 1.000 27.17232 31 SER D N 1
ATOM 1518 C CA . SER D 1 31 ? 38.42208 65.05675 37.98042 1.000 28.30150 31 SER D CA 1
ATOM 1519 C C . SER D 1 31 ? 37.77600 64.88978 36.60748 1.000 30.62948 31 SER D C 1
ATOM 1520 O O . SER D 1 31 ? 37.96364 63.88355 35.92684 1.000 32.60532 31 SER D O 1
ATOM 1523 N N . SER D 1 32 ? 37.01059 65.90569 36.21549 1.000 31.51593 32 SER D N 1
ATOM 1524 C CA . SER D 1 32 ? 36.34622 65.94453 34.92644 1.000 34.18567 32 SER D CA 1
ATOM 1525 C C . SER D 1 32 ? 37.29905 66.42432 33.83029 1.000 35.39273 32 SER D C 1
ATOM 1526 O O . SER D 1 32 ? 38.28106 67.12753 34.07959 1.000 33.82704 32 SER D O 1
ATOM 1529 N N . LEU D 1 33 ? 36.97367 66.06198 32.58443 1.000 33.31417 33 LEU D N 1
ATOM 1530 C CA . LEU D 1 33 ? 37.75710 66.55223 31.45390 1.000 33.74571 33 LEU D CA 1
ATOM 1531 C C . LEU D 1 33 ? 37.74733 68.07713 31.38772 1.000 35.42331 33 LEU D C 1
ATOM 1532 O O . LEU D 1 33 ? 38.79317 68.70353 31.15873 1.000 36.07561 33 LEU D O 1
ATOM 1537 N N . ARG D 1 34 ? 36.57784 68.69407 31.58884 1.000 34.19853 34 ARG D N 1
ATOM 1538 C CA . ARG D 1 34 ? 36.49404 70.14946 31.52199 1.000 36.88049 34 ARG D CA 1
ATOM 1539 C C . ARG D 1 34 ? 37.39985 70.79525 32.56326 1.000 39.11888 34 ARG D C 1
ATOM 1540 O O . ARG D 1 34 ? 38.03265 71.82102 32.29612 1.000 38.49910 34 ARG D O 1
ATOM 1542 N N . THR D 1 35 ? 37.47696 70.20075 33.75261 1.000 36.67406 35 THR D N 1
ATOM 1543 C CA . THR D 1 35 ? 38.33603 70.74335 34.80252 1.000 39.06059 35 THR D CA 1
ATOM 1544 C C . THR D 1 35 ? 39.80504 70.70473 34.38676 1.000 37.19816 35 THR D C 1
ATOM 1545 O O . THR D 1 35 ? 40.53999 71.68364 34.57509 1.000 37.70281 35 THR D O 1
ATOM 1549 N N . TRP D 1 36 ? 40.25918 69.57633 33.82385 1.000 35.25993 36 TRP D N 1
ATOM 1550 C CA . TRP D 1 36 ? 41.64535 69.51267 33.36955 1.000 35.27568 36 TRP D CA 1
ATOM 1551 C C . TRP D 1 36 ? 41.91508 70.53925 32.27943 1.000 41.91006 36 TRP D C 1
ATOM 1552 O O . TRP D 1 36 ? 42.98877 71.16291 32.24703 1.000 38.72084 36 TRP D O 1
ATOM 1563 N N . GLN D 1 37 ? 40.96275 70.70992 31.35366 1.000 38.54002 37 GLN D N 1
ATOM 1564 C CA . GLN D 1 37 ? 41.14396 71.70948 30.30678 1.000 38.96665 37 GLN D CA 1
ATOM 1565 C C . GLN D 1 37 ? 41.22843 73.11865 30.89124 1.000 39.32081 37 GLN D C 1
ATOM 1566 O O . GLN D 1 37 ? 42.03273 73.94178 30.43603 1.000 40.46439 37 GLN D O 1
ATOM 1572 N N . GLN D 1 38 ? 40.41010 73.41259 31.90484 1.000 37.41005 38 GLN D N 1
ATOM 1573 C CA . GLN D 1 38 ? 40.47716 74.71252 32.56709 1.000 40.81759 38 GLN D CA 1
ATOM 1574 C C . GLN D 1 38 ? 41.82744 74.91608 33.24566 1.000 41.47296 38 GLN D C 1
ATOM 1575 O O . GLN D 1 38 ? 42.36247 76.03050 33.26379 1.000 42.31557 38 GLN D O 1
ATOM 1581 N N . TRP D 1 39 ? 42.38044 73.85250 33.82864 1.000 41.43562 39 TRP D N 1
ATOM 1582 C CA . TRP D 1 39 ? 43.71180 73.95400 34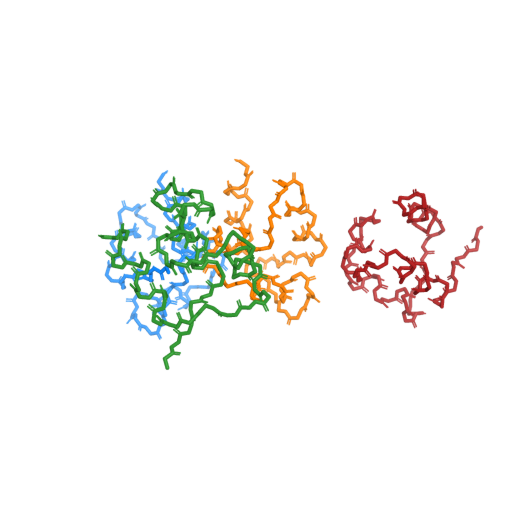.42160 1.000 40.72516 39 TRP D CA 1
ATOM 1583 C C . TRP D 1 39 ? 44.75997 74.27248 33.35723 1.000 43.60157 39 TRP D C 1
ATOM 1584 O O . TRP D 1 39 ? 45.57061 75.19338 33.52890 1.000 45.12333 39 TRP D O 1
ATOM 1595 N N . GLU D 1 40 ? 44.74012 73.54934 32.23061 1.000 41.25433 40 GLU D N 1
ATOM 1596 C CA . GLU D 1 40 ? 45.75247 73.80232 31.20124 1.000 43.56393 40 GLU D CA 1
ATOM 1597 C C . GLU D 1 40 ? 45.57074 75.16822 30.54806 1.000 44.26841 40 GLU D C 1
ATOM 1598 O O . GLU D 1 40 ? 46.54809 75.76203 30.08047 1.000 50.53003 40 GLU D O 1
ATOM 1604 N N . ALA D 1 41 ? 44.35055 75.70069 30.53625 1.000 45.58579 41 ALA D N 1
ATOM 1605 C CA . ALA D 1 41 ? 44.10736 77.03476 29.99747 1.000 47.60250 41 ALA D CA 1
ATOM 1606 C C . ALA D 1 41 ? 44.40380 78.15218 30.98886 1.000 49.73119 41 ALA D C 1
ATOM 1607 O O . ALA D 1 41 ? 44.38889 79.32551 30.59786 1.000 48.96308 41 ALA D O 1
ATOM 1609 N N . GLY D 1 42 ? 44.63851 77.83079 32.25903 1.000 48.98300 42 GLY D N 1
ATOM 1610 C CA . GLY D 1 42 ? 44.80677 78.85757 33.26231 1.000 47.06971 42 GLY D CA 1
ATOM 1611 C C . GLY D 1 42 ? 43.51217 79.44882 33.75961 1.000 49.15428 42 GLY D C 1
ATOM 1612 O O . GLY D 1 42 ? 43.54476 80.40782 34.53969 1.000 52.79670 42 GLY D O 1
ATOM 1613 N N . ASP D 1 43 ? 42.37248 78.90417 33.33891 1.000 45.54758 43 ASP D N 1
ATOM 1614 C CA . ASP D 1 43 ? 41.08688 79.43906 33.76815 1.000 48.48891 43 ASP D CA 1
ATOM 1615 C C . ASP D 1 43 ? 40.84378 79.17998 35.24503 1.000 45.85727 43 ASP D C 1
ATOM 1616 O O . ASP D 1 43 ? 40.14823 79.95598 35.90716 1.000 47.95391 43 ASP D O 1
ATOM 1621 N N . ARG D 1 44 ? 41.33353 78.04740 35.75596 1.000 48.86686 44 ARG D N 1
ATOM 1622 C CA . ARG D 1 44 ? 41.25025 77.69294 37.16726 1.000 45.44344 44 ARG D CA 1
ATOM 1623 C C . ARG D 1 44 ? 42.60941 77.17329 37.61403 1.000 43.00533 44 ARG D C 1
ATOM 1624 O O . ARG D 1 44 ? 43.41932 76.72639 36.79438 1.000 40.17563 44 ARG D O 1
ATOM 1632 N N . ARG D 1 45 ? 42.88477 77.29585 38.91104 1.000 42.51185 45 ARG D N 1
ATOM 1633 C CA . ARG D 1 45 ? 44.15819 76.84100 39.44813 1.000 42.09447 45 ARG D CA 1
ATOM 1634 C C . ARG D 1 45 ? 44.00754 75.42387 39.98004 1.000 37.56098 45 ARG D C 1
ATOM 1635 O O . ARG D 1 45 ? 43.01029 75.09694 40.62320 1.000 38.27187 45 ARG D O 1
ATOM 1643 N N . MET D 1 46 ? 45.00796 74.58676 39.71422 1.000 37.26634 46 MET D N 1
ATOM 1644 C CA . MET D 1 46 ? 44.96793 73.19429 40.14381 1.000 34.38200 46 MET D CA 1
ATOM 1645 C C . MET D 1 46 ? 45.36250 73.06322 41.61676 1.000 35.10504 46 MET D C 1
ATOM 1646 O O . MET D 1 46 ? 46.43463 73.52008 42.01499 1.000 36.10353 46 MET D O 1
ATOM 1651 N N . HIS D 1 47 ? 44.51202 72.41852 42.41378 1.000 31.13894 47 HIS D N 1
ATOM 1652 C CA . HIS D 1 47 ? 44.80811 72.21439 43.83419 1.000 32.32167 47 HIS D CA 1
ATOM 1653 C C . HIS D 1 47 ? 46.17024 71.53882 43.97833 1.000 33.93801 47 HIS D C 1
ATOM 1654 O O . HIS D 1 47 ? 46.44700 70.56184 43.26810 1.000 29.91131 47 HIS D O 1
ATOM 1661 N N . PRO D 1 48 ? 47.05425 72.03333 44.86053 1.000 32.69480 48 PRO D N 1
ATOM 1662 C CA . PRO D 1 48 ? 48.40602 71.44613 44.95644 1.000 28.92652 48 PRO D CA 1
ATOM 1663 C C . PRO D 1 48 ? 48.40826 69.97062 45.31168 1.000 28.31514 48 PRO D C 1
ATOM 1664 O O . PRO D 1 48 ? 49.35711 69.25915 44.94521 1.000 30.74446 48 PRO D O 1
ATOM 1668 N N . GLY D 1 49 ? 47.40363 69.50908 46.05733 1.000 29.77238 49 GLY D N 1
ATOM 1669 C CA . GLY D 1 49 ? 47.28735 68.08627 46.35169 1.000 30.15076 49 GLY D CA 1
ATOM 1670 C C . GLY D 1 49 ? 46.97995 67.25641 45.11808 1.000 32.48345 49 GLY D C 1
ATOM 1671 O O . GLY D 1 49 ? 47.51970 66.15873 44.94855 1.000 30.39059 49 GLY D O 1
ATOM 1672 N N . LEU D 1 50 ? 46.11323 67.76985 44.23593 1.000 31.03483 50 LEU D N 1
ATOM 1673 C CA . LEU D 1 50 ? 45.83115 67.06658 42.98209 1.000 31.03866 50 LEU D CA 1
ATOM 1674 C C . LEU D 1 50 ? 47.04339 67.07838 42.06052 1.000 30.99377 50 LEU D C 1
ATOM 1675 O O . LEU D 1 50 ? 47.33162 66.08325 41.38232 1.000 32.09060 50 LEU D O 1
ATOM 1680 N N . TRP D 1 51 ? 47.78795 68.18228 42.04964 1.000 30.89953 51 TRP D N 1
ATOM 1681 C CA . TRP D 1 51 ? 49.03400 68.23523 41.29745 1.000 30.28166 51 TRP D CA 1
ATOM 1682 C C . TRP D 1 51 ? 50.03607 67.20196 41.80491 1.000 32.42701 51 TRP D C 1
ATOM 1683 O O . TRP D 1 51 ? 50.64211 66.46770 41.00323 1.000 33.04500 51 TRP D O 1
ATOM 1694 N N . GLU D 1 52 ? 50.22008 67.12258 43.13686 1.000 34.14348 52 GLU D N 1
ATOM 1695 C CA . GLU D 1 52 ? 51.12788 66.11426 43.68503 1.000 33.37191 52 GLU D CA 1
ATOM 1696 C C . GLU D 1 52 ? 50.65509 64.71274 43.33190 1.000 36.95185 52 GLU D C 1
ATOM 1697 O O . GLU D 1 52 ? 51.46753 63.85529 42.96188 1.000 35.88903 52 GLU D O 1
ATOM 1703 N N . LEU D 1 53 ? 49.34232 64.46560 43.43554 1.000 34.61369 53 LEU D N 1
ATOM 1704 C CA . LEU D 1 53 ? 48.80162 63.15079 43.08830 1.000 33.79882 53 LEU D CA 1
ATOM 1705 C C . LEU D 1 53 ? 49.12126 62.78914 41.64742 1.000 32.59451 53 LEU D C 1
ATOM 1706 O O . LEU D 1 53 ? 49.49506 61.64595 41.35563 1.000 35.81547 53 LEU D O 1
ATOM 1711 N N . PHE D 1 54 ? 48.97243 63.74814 40.72800 1.000 30.51970 54 PHE D N 1
ATOM 1712 C CA . PHE D 1 54 ? 49.26794 63.46965 39.32659 1.000 35.13510 54 PHE D CA 1
ATOM 1713 C C . PHE D 1 54 ? 50.73493 63.09973 39.14843 1.000 38.29256 54 PHE D C 1
ATOM 1714 O O . PHE D 1 54 ? 51.06737 62.10830 38.47907 1.000 36.04020 54 PHE D O 1
ATOM 1722 N N . LEU D 1 55 ? 51.62930 63.87900 39.76781 1.000 36.45944 55 LEU D N 1
ATOM 1723 C CA . LEU D 1 55 ? 53.05644 63.59262 39.63144 1.000 41.18027 55 LEU D CA 1
ATOM 1724 C C . LEU D 1 55 ? 53.40937 62.23650 40.23917 1.000 39.76702 55 LEU D C 1
ATOM 1725 O O . LEU D 1 55 ? 54.23436 61.49667 39.69030 1.000 42.40860 55 LEU D O 1
ATOM 1730 N N . LEU D 1 56 ? 52.80698 61.89662 41.37697 1.000 35.62902 56 LEU D N 1
ATOM 1731 C CA . LEU D 1 56 ? 53.06693 60.60211 42.00124 1.000 38.94080 56 LEU D CA 1
ATOM 1732 C C . LEU D 1 56 ? 52.58798 59.44316 41.13167 1.000 45.01254 56 LEU D C 1
ATOM 1733 O O . LEU D 1 56 ? 53.25952 58.40572 41.03627 1.000 44.75307 56 LEU D O 1
ATOM 1738 N N . LYS D 1 57 ? 51.40727 59.57670 40.53052 1.000 41.33235 57 LYS D N 1
ATOM 1739 C CA . LYS D 1 57 ? 50.86293 58.49027 39.72933 1.000 41.89405 57 LYS D CA 1
ATOM 1740 C C . LYS D 1 57 ? 51.47408 58.40194 38.33464 1.000 45.60509 57 LYS D C 1
ATOM 1741 O O . LYS D 1 57 ? 51.28377 57.38062 37.66477 1.000 51.99436 57 LYS D O 1
ATOM 1747 N N . THR D 1 58 ? 52.14500 59.44666 37.84500 1.000 40.67372 58 THR D N 1
ATOM 1748 C CA . THR D 1 58 ? 52.73345 59.38895 36.51029 1.000 43.11185 58 THR D CA 1
ATOM 1749 C C . THR D 1 58 ? 54.24915 59.18600 36.48738 1.000 49.73576 58 THR D C 1
ATOM 1750 O O . THR D 1 58 ? 54.80016 58.94906 35.40465 1.000 50.13874 58 THR D O 1
ATOM 1754 N N . GLN D 1 59 ? 54.93459 59.28898 37.62436 1.000 51.05686 59 GLN D N 1
ATOM 1755 C CA . GLN D 1 59 ? 56.40437 59.17175 37.65845 1.000 55.15543 59 GLN D CA 1
ATOM 1756 C C . GLN D 1 59 ? 56.89122 57.90740 38.36856 1.000 55.57840 59 GLN D C 1
ATOM 1757 O O . GLN D 1 59 ? 56.17710 56.91033 38.46299 1.000 57.34765 59 GLN D O 1
#

Foldseek 3Di:
DDFDQLVVLVVLCVVLPHDLQRLQVQLVHHSVVSVCCNVVVDTDDVVSVVSSVVVRD/DDFDQLVVLVVVCVVLPHDLCRLQVQLVHHSVVSVCCNVVVDTDDVVSVVSSVVVSD/DDFDALVVLVVLCVVQVHDLQRLQVQLVHHSVVSVCCNVVVDTDDVVSVVSSVVVRD/DDFDALVVLVVLCVVQPHDLCRLQVQLVHHSVVSVCCNVVVDTDDVVSVVSSVVVRD

Secondary structure (DSSP, 8-state):
-PPPPHHHHHHHHHHTT--HHHHHHHTT--HHHHHHHHHTSSPPPHHHHHHHHHHH-/-PPPPHHHHHHHHHHTT--HHHHHHHTT--HHHHHHHHHTSSPPPHHHHHHHHHHH-/-PPPPHHHHHHHHHHTT--HHHHHHHTT--HHHHHHHHHTSSPPPHHHHHHHHHHH-/-PPPPHHHHHHHHHHTT--HHHHHHHTT--HHHHHHHHHTSSPPPHHHHHHHHHHH-

CATH classification: 1.10.260.40

Radius of gyration: 21.3 Å; Cα contacts (8 Å, |Δi|>4): 286; chains: 4; bounding box: 54×48×50 Å

Nearest PDB structures (foldseek):
  7xi5-assembly1_A  TM=1.015E+00  e=1.610E-09  Pseudomonas citronellolis
  4yba-assembly1_A  TM=8.734E-01  e=3.392E-03  Klebsiella pneumoniae
  5j9i-assembly2_C  TM=8.392E-01  e=3.172E-03  Vibrio cholerae
  2ox6-assembly2_C  TM=9.178E-01  e=3.798E-02  Shewanella oneidensis MR-1
  2auw-assembly1_B  TM=9.197E-01  e=4.645E-02  Nitrosomonas europaea

Sequence (228 aa):
SATPDPAEILTARKAVGLSQTAAAALVHSSLRTWQQWEAGDRRMHPGLWELFLLKTQSATPDPAEILTARKAVGLSQTAAAALVHSSLRTWQQWEAGDRRMHPGLWELFLLKTQSATPDPAEILTARKAVGLSQTAAAALVHSSLRTWQQWEAGDRRMHPGLWELFLLKTQSATPDPAEILTARKAVGLSQTAAAALVHSSLRTWQQWEAGDRRMHPGLWELFLLKTQ

Solvent-accessible surface area: 12381 Å² total; per-residue (Å²): 101,90,48,13,78,44,62,95,2,74,91,22,17,133,82,63,67,45,63,46,80,37,0,1,69,49,0,58,25,61,74,60,39,0,78,56,12,33,72,45,93,142,202,1,59,19,0,7,42,44,0,0,45,93,71,24,176,112,93,64,12,37,22,5,88,2,16,72,21,19,124,85,63,66,46,63,48,7,22,0,0,24,47,0,57,15,36,11,161,39,0,74,28,12,13,54,40,93,137,75,1,61,18,0,7,38,43,0,0,51,87,73,28,176,139,92,38,11,35,20,5,84,2,18,71,19,30,143,86,63,69,49,66,42,78,38,0,0,66,56,1,160,30,60,73,169,40,0,81,37,12,14,54,37,96,154,187,1,117,33,37,58,36,104,58,0,40,123,103,27,172,143,91,42,8,83,40,73,90,2,78,90,20,24,140,85,62,65,45,62,48,6,21,0,0,23,48,1,154,20,38,14,57,31,0,77,54,13,30,71,36,108,140,124,1,116,35,37,56,29,104,56,0,47,126,96,24,176

B-factor: mean 38.48, std 8.84, range [22.55, 70.58]